Protein AF-A0A813FYF7-F1 (afdb_monomer_lite)

Foldseek 3Di:
DDPDFPPLLVVLVVLLVLLLVLLVLLLVLLVVLLVLLVVCLPQQEDDDDDPFHFQKHAWYPVCPQVPHQDFDPNRDPPQWGWDADPVQGIITGGPPDDWLAPVLLCLCSCRNVPNPDPLSVLSVLLSVLSVVLSVLSVVLSVLSVVLVVCLPPPLQPLQVNLVSLLVSLVSLVVSLCSNVVSVVLVSLVVVLSRRRTDPVNSVSSVVSSVSVVSSNVSSNVSSVSSNVSNVSSNPVSSPSDDPPPPPVVVVVPPVVVPPPDDDDDPVVVVVVVVVVVVVVVVVVVVVVVVVVPPPDPPPVPDDDDDPDDDDDDDD

pLDDT: mean 84.76, std 18.56, range [40.94, 98.44]

Organism: Polarella glacialis (NCBI:txid89957)

Structure (mmCIF, N/CA/C/O backbone):
data_AF-A0A813FYF7-F1
#
_entry.id   AF-A0A813FYF7-F1
#
loop_
_atom_site.group_PDB
_atom_site.id
_atom_site.type_symbol
_atom_site.label_atom_id
_atom_site.label_alt_id
_atom_site.label_comp_id
_atom_site.label_asym_id
_atom_site.label_entity_id
_atom_site.label_seq_id
_atom_site.pdbx_PDB_ins_code
_atom_site.Cartn_x
_atom_site.Cartn_y
_atom_site.Cartn_z
_atom_site.occupancy
_atom_site.B_iso_or_equiv
_atom_site.auth_seq_id
_atom_site.auth_comp_id
_atom_site.auth_asym_id
_atom_site.auth_atom_id
_atom_site.pdbx_PDB_model_num
ATOM 1 N N . MET A 1 1 ? 11.108 -8.936 -47.249 1.00 49.97 1 MET A N 1
ATOM 2 C CA . MET A 1 1 ? 12.239 -9.054 -46.300 1.00 49.97 1 MET A CA 1
ATOM 3 C C . MET A 1 1 ? 11.670 -9.185 -44.900 1.00 49.97 1 MET A C 1
ATOM 5 O O . MET A 1 1 ? 10.925 -8.308 -44.492 1.00 49.97 1 MET A O 1
ATOM 9 N N . VAL A 1 2 ? 11.962 -10.274 -44.189 1.00 51.91 2 VAL A N 1
ATOM 10 C CA . VAL A 1 2 ? 11.562 -10.425 -42.782 1.00 51.91 2 VAL A CA 1
ATOM 11 C C . VAL A 1 2 ? 12.587 -9.674 -41.932 1.00 51.91 2 VAL A C 1
ATOM 13 O O . VAL A 1 2 ? 13.746 -10.081 -41.879 1.00 51.91 2 VAL A O 1
ATOM 16 N N . MET A 1 3 ? 12.187 -8.566 -41.304 1.00 55.22 3 MET A N 1
ATOM 17 C CA . MET A 1 3 ? 13.016 -7.880 -40.310 1.00 55.22 3 MET A CA 1
ATOM 18 C C . MET A 1 3 ? 13.170 -8.797 -39.097 1.00 55.22 3 MET A C 1
ATOM 20 O O . MET A 1 3 ? 12.238 -8.977 -38.317 1.00 55.22 3 MET A O 1
ATOM 24 N N . ARG A 1 4 ? 14.344 -9.412 -38.943 1.00 73.69 4 ARG A N 1
ATOM 25 C CA . ARG A 1 4 ? 14.680 -10.137 -37.717 1.00 73.69 4 ARG A CA 1
ATOM 26 C C . ARG A 1 4 ? 15.002 -9.107 -36.641 1.00 73.69 4 ARG A C 1
ATOM 28 O O . ARG A 1 4 ? 15.982 -8.375 -36.763 1.00 73.69 4 ARG A O 1
ATOM 35 N N . CYS A 1 5 ? 14.160 -9.035 -35.614 1.00 75.88 5 CYS A N 1
ATOM 36 C CA . CYS A 1 5 ? 14.443 -8.237 -34.428 1.00 75.88 5 CYS A CA 1
ATOM 37 C C . CYS A 1 5 ? 15.717 -8.790 -33.773 1.00 75.88 5 CYS A C 1
ATOM 39 O O . CYS A 1 5 ? 15.834 -10.002 -33.578 1.00 75.88 5 CYS A O 1
ATOM 41 N N . GLY A 1 6 ? 16.696 -7.933 -33.478 1.00 84.25 6 GLY A N 1
ATOM 42 C CA . GLY A 1 6 ? 17.907 -8.380 -32.793 1.00 84.25 6 GLY A CA 1
ATOM 43 C C . GLY A 1 6 ? 17.565 -8.918 -31.402 1.00 84.25 6 GLY A C 1
ATOM 44 O O . GLY A 1 6 ? 16.702 -8.363 -30.726 1.00 84.25 6 GLY A O 1
ATOM 45 N N . THR A 1 7 ? 18.263 -9.954 -30.929 1.00 86.56 7 THR A N 1
ATOM 46 C CA . THR A 1 7 ? 18.037 -10.551 -29.595 1.00 86.56 7 THR A CA 1
ATOM 47 C C . THR A 1 7 ? 18.024 -9.503 -28.476 1.00 86.56 7 THR A C 1
ATOM 49 O O . THR A 1 7 ? 17.253 -9.603 -27.532 1.00 86.56 7 THR A O 1
ATOM 52 N N . ARG A 1 8 ? 18.829 -8.443 -28.614 1.00 85.12 8 ARG A N 1
ATOM 53 C CA . ARG A 1 8 ? 18.902 -7.322 -27.664 1.00 85.12 8 ARG A CA 1
ATOM 54 C C . ARG A 1 8 ? 17.603 -6.523 -27.582 1.00 85.12 8 ARG A C 1
ATOM 56 O O . ARG A 1 8 ? 17.144 -6.228 -26.487 1.00 85.12 8 ARG A O 1
ATOM 63 N N . ALA A 1 9 ? 17.002 -6.221 -28.732 1.00 85.19 9 ALA A N 1
ATOM 64 C CA . ALA A 1 9 ? 15.718 -5.535 -28.808 1.00 85.19 9 ALA A CA 1
ATOM 65 C C . ALA A 1 9 ? 14.620 -6.371 -28.138 1.00 85.19 9 ALA A C 1
ATOM 67 O O . ALA A 1 9 ? 13.821 -5.840 -27.375 1.00 85.19 9 ALA A O 1
ATOM 68 N N . VAL A 1 10 ? 14.637 -7.690 -28.357 1.00 89.69 10 VAL A N 1
ATOM 69 C CA . VAL A 1 10 ? 13.703 -8.621 -27.708 1.00 89.69 10 VAL A CA 1
ATOM 70 C C . VAL A 1 10 ? 13.882 -8.616 -26.189 1.00 89.69 10 VAL A C 1
ATOM 72 O O . VAL A 1 10 ? 12.895 -8.494 -25.472 1.00 89.69 10 VAL A O 1
ATOM 75 N N . VAL A 1 11 ? 15.122 -8.688 -25.690 1.00 91.19 11 VAL A N 1
ATOM 76 C CA . VAL A 1 11 ? 15.410 -8.642 -24.245 1.00 91.19 11 VAL A CA 1
ATOM 77 C C . VAL A 1 11 ? 14.965 -7.316 -23.627 1.00 91.19 11 VAL A C 1
ATOM 79 O O . VAL A 1 11 ? 14.339 -7.330 -22.574 1.00 91.19 11 VAL A O 1
ATOM 82 N N . GLN A 1 12 ? 15.233 -6.181 -24.278 1.00 90.75 12 GLN A N 1
ATOM 83 C CA . GLN A 1 12 ? 14.813 -4.871 -23.776 1.00 90.75 12 GLN A CA 1
ATOM 84 C C . GLN A 1 12 ? 13.287 -4.749 -23.725 1.00 90.75 12 GLN A C 1
ATOM 86 O O . GLN A 1 12 ? 12.747 -4.392 -22.685 1.00 90.75 12 GLN A O 1
ATOM 91 N N . ILE A 1 13 ? 12.586 -5.111 -24.806 1.00 91.75 13 ILE A N 1
ATOM 92 C CA . ILE A 1 13 ? 11.115 -5.096 -24.848 1.00 91.75 13 ILE A CA 1
ATOM 93 C C . ILE 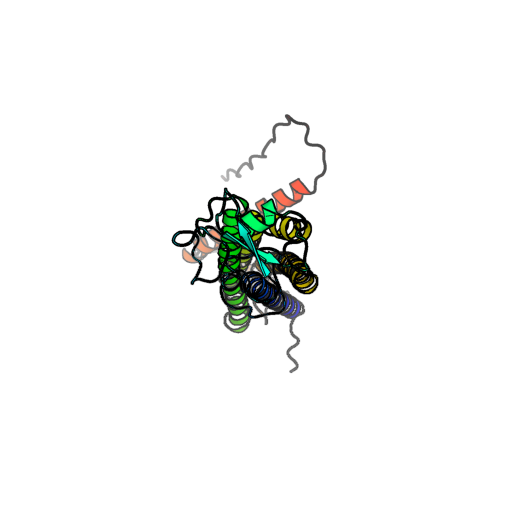A 1 13 ? 10.535 -6.011 -23.764 1.00 91.75 13 ILE A C 1
ATOM 95 O O . ILE A 1 13 ? 9.579 -5.637 -23.089 1.00 91.75 13 ILE A O 1
ATOM 99 N N . PHE A 1 14 ? 11.124 -7.193 -23.571 1.00 95.19 14 PHE A N 1
ATOM 100 C CA . PHE A 1 14 ? 10.697 -8.131 -22.539 1.00 95.19 14 PHE A CA 1
ATOM 101 C C . PHE A 1 14 ? 10.892 -7.564 -21.129 1.00 95.19 14 PHE A C 1
ATOM 103 O O . PHE A 1 14 ? 9.956 -7.585 -20.333 1.00 95.19 14 PHE A O 1
ATOM 110 N N . LEU A 1 15 ? 12.072 -7.015 -20.825 1.00 95.12 15 LEU A N 1
ATOM 111 C CA . LEU A 1 15 ? 12.359 -6.407 -19.526 1.00 95.12 15 LEU A CA 1
ATOM 112 C C . LEU A 1 15 ? 11.442 -5.209 -19.250 1.00 95.12 15 LEU A C 1
ATOM 114 O O . LEU A 1 15 ? 10.845 -5.157 -18.180 1.00 95.12 15 LEU A O 1
ATOM 118 N N . THR A 1 16 ? 11.262 -4.292 -20.207 1.00 94.88 16 THR A N 1
ATOM 119 C CA . THR A 1 16 ? 10.349 -3.148 -20.045 1.00 94.88 16 THR A CA 1
ATOM 120 C C . THR A 1 16 ? 8.900 -3.612 -19.870 1.00 94.88 16 THR A C 1
ATOM 122 O O . THR A 1 16 ? 8.189 -3.106 -19.001 1.00 94.88 16 THR A O 1
ATOM 125 N N . GLY A 1 17 ? 8.468 -4.629 -20.622 1.00 96.62 17 GLY A N 1
ATOM 126 C CA . GLY A 1 17 ? 7.149 -5.240 -20.459 1.00 96.62 17 GLY A CA 1
ATOM 127 C C . GLY A 1 17 ? 6.944 -5.849 -19.069 1.00 96.62 17 GLY A C 1
ATOM 128 O O . GLY A 1 17 ? 5.905 -5.623 -18.452 1.00 96.62 17 GLY A O 1
ATOM 129 N N . MET A 1 18 ? 7.941 -6.566 -18.539 1.00 97.75 18 MET A N 1
ATOM 130 C CA . MET A 1 18 ? 7.896 -7.098 -17.172 1.00 97.75 18 MET A CA 1
ATOM 131 C C . MET A 1 18 ? 7.879 -5.991 -16.116 1.00 97.75 18 MET A C 1
ATOM 133 O O . MET A 1 18 ? 7.130 -6.094 -15.144 1.00 97.75 18 MET A O 1
ATOM 137 N N . THR A 1 19 ? 8.666 -4.928 -16.293 1.00 97.25 19 THR A N 1
ATOM 138 C CA . THR A 1 19 ? 8.674 -3.776 -15.381 1.00 97.25 19 THR A CA 1
ATOM 139 C C . THR A 1 19 ? 7.293 -3.136 -15.293 1.00 97.25 19 THR A C 1
ATOM 141 O O . THR A 1 19 ? 6.775 -2.975 -14.188 1.00 97.25 19 THR A O 1
ATOM 144 N N . LEU A 1 20 ? 6.652 -2.875 -16.439 1.00 98.12 20 LEU A N 1
ATOM 145 C CA . LEU A 1 20 ? 5.297 -2.327 -16.473 1.00 98.12 20 LEU A CA 1
ATOM 146 C C . LEU A 1 20 ? 4.278 -3.299 -15.859 1.00 98.12 20 LEU A C 1
ATOM 148 O O . LEU A 1 20 ? 3.460 -2.897 -15.034 1.00 98.12 20 LEU A O 1
ATOM 152 N N . ALA A 1 21 ? 4.316 -4.580 -16.239 1.00 98.38 21 ALA A N 1
ATOM 153 C CA . ALA A 1 21 ? 3.362 -5.575 -15.747 1.00 98.38 21 ALA A CA 1
ATOM 154 C C . ALA A 1 21 ? 3.442 -5.738 -14.221 1.00 98.38 21 ALA A C 1
ATOM 156 O O . ALA A 1 21 ? 2.416 -5.781 -13.538 1.00 98.38 21 ALA A O 1
ATOM 157 N N . THR A 1 22 ? 4.659 -5.778 -13.671 1.00 98.31 22 THR A N 1
ATOM 158 C CA . THR A 1 22 ? 4.874 -5.828 -12.218 1.00 98.31 22 THR A CA 1
ATOM 159 C C . THR A 1 22 ? 4.432 -4.532 -11.538 1.00 98.31 22 THR A C 1
ATOM 161 O O . THR A 1 22 ? 3.763 -4.608 -10.513 1.00 98.31 22 THR A O 1
ATOM 164 N N . ALA A 1 23 ? 4.688 -3.357 -12.123 1.00 98.00 23 ALA A N 1
ATOM 165 C CA . ALA A 1 23 ? 4.220 -2.082 -11.574 1.00 98.00 23 ALA A CA 1
ATOM 166 C C . ALA A 1 23 ? 2.681 -2.007 -11.500 1.00 98.00 23 ALA A C 1
ATOM 168 O O . ALA A 1 23 ? 2.129 -1.657 -10.457 1.00 98.00 23 ALA A O 1
ATOM 169 N N . ILE A 1 24 ? 1.980 -2.409 -12.567 1.00 98.31 24 ILE A N 1
ATOM 170 C CA . ILE A 1 24 ? 0.506 -2.474 -12.606 1.00 98.31 24 ILE A CA 1
ATOM 171 C C . ILE A 1 24 ? -0.030 -3.468 -11.571 1.00 98.31 24 ILE A C 1
ATOM 173 O O . ILE A 1 24 ? -1.015 -3.192 -10.881 1.00 98.31 24 ILE A O 1
ATOM 177 N N . THR A 1 25 ? 0.623 -4.622 -11.436 1.00 98.12 25 THR A N 1
ATOM 178 C CA . THR A 1 25 ? 0.231 -5.643 -10.457 1.00 98.12 25 THR A CA 1
ATOM 179 C C . THR A 1 25 ? 0.400 -5.124 -9.026 1.00 98.12 25 THR A C 1
ATOM 181 O O . THR A 1 25 ? -0.525 -5.242 -8.225 1.00 98.12 25 THR A O 1
ATOM 184 N N . ALA A 1 26 ? 1.529 -4.478 -8.711 1.00 97.56 26 ALA A N 1
ATOM 185 C CA . ALA A 1 26 ? 1.752 -3.852 -7.408 1.00 97.56 26 ALA A CA 1
ATOM 186 C C . ALA A 1 26 ? 0.695 -2.777 -7.113 1.00 97.56 26 ALA A C 1
ATOM 188 O O . ALA A 1 26 ? 0.088 -2.787 -6.045 1.00 97.56 26 ALA A O 1
ATOM 189 N N . PHE A 1 27 ? 0.408 -1.900 -8.075 1.00 97.56 27 PHE A N 1
ATOM 190 C CA . PHE A 1 27 ? -0.647 -0.895 -7.944 1.00 97.56 27 PHE A CA 1
ATOM 191 C C . PHE A 1 27 ? -2.021 -1.514 -7.662 1.00 97.56 27 PHE A C 1
ATOM 193 O O . PHE A 1 27 ? -2.740 -1.043 -6.784 1.00 97.56 27 PHE A O 1
ATOM 200 N N . THR A 1 28 ? -2.361 -2.606 -8.349 1.00 97.56 28 THR A N 1
ATOM 201 C CA . THR A 1 28 ? -3.624 -3.324 -8.126 1.00 97.56 28 THR A CA 1
ATOM 202 C C . THR A 1 28 ? -3.696 -3.886 -6.705 1.00 97.56 28 THR A C 1
ATOM 204 O O . THR A 1 28 ? -4.713 -3.721 -6.037 1.00 97.56 28 THR A O 1
ATOM 207 N N . PHE A 1 29 ? -2.615 -4.491 -6.200 1.00 97.38 29 PHE A N 1
ATOM 208 C CA . PHE A 1 29 ? -2.568 -4.966 -4.814 1.00 97.38 29 PHE A CA 1
ATOM 209 C C . PHE A 1 29 ? -2.673 -3.830 -3.793 1.00 97.38 29 PHE A C 1
ATOM 211 O O . PHE A 1 29 ? -3.387 -3.981 -2.804 1.00 97.38 29 PHE A O 1
ATOM 218 N N . ALA A 1 30 ? -2.026 -2.688 -4.038 1.00 96.00 30 ALA A N 1
ATOM 219 C CA . ALA A 1 30 ? -2.152 -1.511 -3.180 1.00 96.00 30 ALA A CA 1
ATOM 220 C C . ALA A 1 30 ? -3.597 -0.985 -3.142 1.00 96.00 30 ALA A C 1
ATOM 222 O O . ALA A 1 30 ? -4.110 -0.685 -2.067 1.00 96.00 30 ALA A O 1
ATOM 223 N N . PHE A 1 31 ? -4.269 -0.936 -4.296 1.00 96.12 31 PHE A N 1
ATOM 224 C CA . PHE A 1 31 ? -5.670 -0.529 -4.399 1.00 96.12 31 PHE A CA 1
ATOM 225 C C . PHE A 1 31 ? -6.608 -1.477 -3.638 1.00 96.12 31 PHE A C 1
ATOM 227 O O . PHE A 1 31 ? -7.440 -1.030 -2.854 1.00 96.12 31 PHE A O 1
ATOM 234 N N . VAL A 1 32 ? -6.456 -2.793 -3.824 1.00 96.75 32 VAL A N 1
ATOM 235 C CA . VAL A 1 32 ? -7.267 -3.793 -3.104 1.00 96.75 32 VAL A CA 1
ATOM 236 C C . VAL A 1 32 ? -7.015 -3.718 -1.595 1.00 96.75 32 VAL A C 1
ATOM 238 O O . VAL A 1 32 ? -7.958 -3.780 -0.810 1.00 96.75 32 VAL A O 1
ATOM 241 N N . PHE A 1 33 ? -5.761 -3.530 -1.177 1.00 96.31 33 PHE A N 1
ATOM 242 C CA . PHE A 1 33 ? -5.419 -3.334 0.230 1.00 96.31 33 PHE A CA 1
ATOM 243 C C . PHE A 1 33 ? -6.105 -2.094 0.826 1.00 96.31 33 PHE A C 1
ATOM 245 O O . PHE A 1 33 ? -6.680 -2.182 1.910 1.00 96.31 33 PHE A O 1
ATOM 252 N N . GLU A 1 34 ? -6.106 -0.961 0.117 1.00 95.12 34 GLU A N 1
ATOM 253 C CA . GLU A 1 34 ? -6.816 0.252 0.546 1.00 95.12 34 GLU A CA 1
ATOM 254 C C . GLU A 1 34 ? -8.326 0.004 0.688 1.00 95.12 34 GLU A C 1
ATOM 256 O O . GLU A 1 34 ? -8.913 0.370 1.708 1.00 95.12 34 GLU A O 1
ATOM 261 N N . GLN A 1 35 ? -8.941 -0.706 -0.264 1.00 96.00 35 GLN A N 1
ATOM 262 C CA . GLN A 1 35 ? -10.356 -1.076 -0.173 1.00 96.00 35 GLN A CA 1
ATOM 263 C C . GLN A 1 35 ? -10.662 -1.945 1.052 1.00 96.00 35 GLN A C 1
ATOM 265 O O . GLN A 1 35 ? -11.669 -1.719 1.725 1.00 96.00 35 GLN A O 1
ATOM 270 N N . PHE A 1 36 ? -9.805 -2.915 1.378 1.00 96.62 36 PHE A N 1
ATOM 271 C CA . PHE A 1 36 ? -9.977 -3.726 2.583 1.00 96.62 36 PHE A CA 1
ATOM 272 C C . PHE A 1 36 ? -9.815 -2.904 3.864 1.00 96.62 36 PHE A C 1
ATOM 274 O O . PHE A 1 36 ? -10.592 -3.080 4.803 1.00 96.62 36 PHE A O 1
ATOM 281 N N . MET A 1 37 ? -8.862 -1.968 3.900 1.00 95.38 37 MET A N 1
ATOM 282 C CA . MET A 1 37 ? -8.710 -1.037 5.022 1.00 95.38 37 MET A CA 1
ATOM 283 C C . MET A 1 37 ? -9.962 -0.178 5.227 1.00 95.38 37 MET A C 1
ATOM 285 O O . MET A 1 37 ? -10.407 -0.007 6.362 1.00 95.38 37 MET A O 1
ATOM 289 N N . ASP A 1 38 ? -10.569 0.313 4.147 1.00 94.94 38 ASP A N 1
ATOM 290 C CA . ASP A 1 38 ? -11.812 1.080 4.224 1.00 94.94 38 ASP A CA 1
ATOM 291 C C . ASP A 1 38 ? -12.988 0.218 4.712 1.00 94.94 38 ASP A C 1
ATOM 293 O O . ASP A 1 38 ? -13.698 0.631 5.635 1.00 94.94 38 ASP A O 1
ATOM 297 N N . GLN A 1 39 ? -13.146 -1.002 4.183 1.00 95.81 39 GLN A N 1
ATOM 298 C CA . GLN A 1 39 ? -14.176 -1.956 4.623 1.00 95.81 39 GLN A CA 1
ATOM 299 C C . GLN A 1 39 ? -14.049 -2.308 6.110 1.00 95.81 39 GLN A C 1
ATOM 301 O O . GLN A 1 39 ? -15.051 -2.370 6.817 1.00 95.81 39 GLN A O 1
ATOM 306 N N . MET A 1 40 ? -12.829 -2.462 6.632 1.00 95.00 40 MET A N 1
ATOM 307 C CA . MET A 1 40 ? -12.619 -2.700 8.065 1.00 95.00 40 MET A CA 1
ATOM 308 C C . MET A 1 40 ? -13.113 -1.539 8.938 1.00 95.00 40 MET A C 1
ATOM 310 O O . MET A 1 40 ? -13.482 -1.756 10.090 1.00 95.00 40 MET A O 1
ATOM 314 N N . THR A 1 41 ? -13.151 -0.310 8.413 1.00 94.81 41 THR A N 1
ATOM 315 C CA . THR A 1 41 ? -13.584 0.868 9.182 1.00 94.81 41 THR A CA 1
ATOM 316 C C . THR A 1 41 ? -15.091 1.144 9.131 1.00 94.81 41 THR A C 1
ATOM 318 O O . THR A 1 41 ? -15.593 1.920 9.945 1.00 94.81 41 THR A O 1
ATOM 321 N N . GLU A 1 42 ? -15.834 0.510 8.218 1.00 94.75 42 GLU A N 1
ATOM 322 C CA . GLU A 1 42 ? -17.204 0.922 7.879 1.00 94.75 42 GLU A CA 1
ATOM 323 C C . GLU A 1 42 ? -18.227 0.698 9.003 1.00 94.75 42 GLU A C 1
ATOM 325 O O . GLU A 1 42 ? -19.137 1.504 9.173 1.00 94.75 42 GLU A O 1
ATOM 330 N N . ASN A 1 43 ? -18.055 -0.363 9.799 1.00 95.88 43 ASN A N 1
ATOM 331 C CA . ASN A 1 43 ? -18.998 -0.757 10.852 1.00 95.88 43 ASN A CA 1
ATOM 332 C C . ASN A 1 43 ? -18.626 -0.217 12.243 1.00 95.88 43 ASN A C 1
ATOM 334 O O . ASN A 1 43 ? -19.299 -0.534 13.225 1.00 95.88 43 ASN A O 1
ATOM 338 N N . TYR A 1 44 ? -17.574 0.601 12.362 1.00 95.88 44 TYR A N 1
ATOM 339 C CA . TYR A 1 44 ? -17.229 1.229 13.643 1.00 95.88 44 TYR A CA 1
ATOM 340 C C . TYR A 1 44 ? -18.191 2.361 14.030 1.00 95.88 44 TYR A C 1
ATOM 342 O O . TYR A 1 44 ? -18.242 2.737 15.203 1.00 95.88 44 TYR A O 1
ATOM 350 N N . ARG A 1 45 ? -18.948 2.916 13.072 1.00 93.00 45 ARG A N 1
ATOM 351 C CA . ARG A 1 45 ? -19.861 4.056 13.267 1.00 93.00 45 ARG A CA 1
ATOM 352 C C . ARG A 1 45 ? -21.125 3.904 12.415 1.00 93.00 45 ARG A C 1
ATOM 354 O O . ARG A 1 45 ? -21.078 3.293 11.357 1.00 93.00 45 ARG A O 1
ATOM 361 N N . GLY A 1 46 ? -22.235 4.494 12.864 1.00 93.44 46 GLY A N 1
ATOM 362 C CA . GLY A 1 46 ? -23.512 4.499 12.132 1.00 93.44 46 GLY A CA 1
ATOM 363 C C . GLY A 1 46 ? -24.195 3.129 12.022 1.00 93.44 46 GLY A C 1
ATOM 364 O O . GLY A 1 46 ? -23.852 2.190 12.732 1.00 93.44 46 GLY A O 1
ATOM 365 N N . GLU A 1 47 ? -25.179 2.989 11.145 1.00 94.44 47 GLU A N 1
ATOM 366 C CA . GLU A 1 47 ? -25.838 1.693 10.935 1.00 94.44 47 GLU A CA 1
ATOM 367 C C . GLU A 1 47 ? -24.881 0.635 10.365 1.00 94.44 47 GLU A C 1
ATOM 369 O O . GLU A 1 47 ? -23.913 0.962 9.676 1.00 94.44 47 GLU A O 1
ATOM 374 N N . LEU A 1 48 ? -25.148 -0.641 10.659 1.00 95.19 48 LEU A N 1
ATOM 375 C CA . LEU A 1 48 ? -24.357 -1.758 10.133 1.00 95.19 48 LEU A CA 1
ATOM 376 C C . LEU A 1 48 ? -24.502 -1.835 8.606 1.00 95.19 48 LEU A C 1
ATOM 378 O O . LEU A 1 48 ? -25.612 -1.948 8.088 1.00 95.19 48 LEU A O 1
ATOM 382 N N . ARG A 1 49 ? -23.375 -1.789 7.887 1.00 96.06 49 ARG A N 1
ATOM 383 C CA . ARG A 1 49 ? -23.335 -1.821 6.414 1.00 96.06 49 ARG A CA 1
ATOM 384 C C . ARG A 1 49 ? -22.925 -3.174 5.854 1.00 96.06 49 ARG A C 1
ATOM 386 O O . ARG A 1 49 ? -23.337 -3.521 4.751 1.00 96.06 49 ARG A O 1
ATOM 393 N N . SER A 1 50 ? -22.138 -3.940 6.605 1.00 95.38 50 SER A N 1
ATOM 394 C CA . SER A 1 50 ? -21.635 -5.241 6.163 1.00 95.38 50 SER A CA 1
ATOM 395 C C . SER A 1 50 ? -21.601 -6.278 7.282 1.00 95.38 50 SER A C 1
ATOM 397 O O . SER A 1 50 ? -21.930 -6.008 8.437 1.00 95.38 50 SER A O 1
ATOM 399 N N . GLN A 1 51 ? -21.191 -7.493 6.921 1.00 96.12 51 GLN A N 1
ATOM 400 C CA . GLN A 1 51 ? -21.049 -8.622 7.841 1.00 96.12 51 GLN A CA 1
ATOM 401 C C . GLN A 1 51 ? -19.727 -8.597 8.628 1.00 96.12 51 GLN A C 1
ATOM 403 O O . GLN A 1 51 ? -19.547 -9.409 9.537 1.00 96.12 51 GLN A O 1
ATOM 408 N N . ASN A 1 52 ? -18.819 -7.665 8.319 1.00 95.88 52 ASN A N 1
ATOM 409 C CA . ASN A 1 52 ? -17.507 -7.532 8.957 1.00 95.88 52 ASN A CA 1
ATOM 410 C C . ASN A 1 52 ? -17.657 -6.782 10.285 1.00 95.88 52 ASN A C 1
ATOM 412 O O . ASN A 1 52 ? -17.345 -5.595 10.400 1.00 95.88 52 ASN A O 1
ATOM 416 N N . GLN A 1 53 ? -18.242 -7.451 11.271 1.00 96.88 53 GLN A N 1
ATOM 417 C CA . GLN A 1 53 ? -18.648 -6.828 12.524 1.00 96.88 53 GLN A CA 1
ATOM 418 C C . GLN A 1 53 ? -17.451 -6.718 13.478 1.00 96.88 53 GLN A C 1
ATOM 420 O O . GLN A 1 53 ? -16.852 -7.744 13.821 1.00 96.88 53 GLN A O 1
ATOM 425 N N . PRO A 1 54 ? -17.072 -5.501 13.917 1.00 97.81 54 PRO A N 1
ATOM 426 C CA . PRO A 1 54 ? -16.053 -5.337 14.940 1.00 97.81 54 PRO A CA 1
ATOM 427 C C . PRO A 1 54 ? -16.621 -5.726 16.308 1.00 97.81 54 PRO A C 1
ATOM 429 O O . PRO A 1 54 ? -17.791 -5.483 16.597 1.00 97.81 54 PRO A O 1
ATOM 432 N N . CYS A 1 55 ? -15.794 -6.282 17.187 1.00 97.94 55 CYS A N 1
ATOM 433 C CA . CYS A 1 55 ? -16.213 -6.675 18.532 1.00 97.94 55 CYS A CA 1
ATOM 434 C C . CYS A 1 55 ? -16.548 -5.460 19.424 1.00 97.94 55 CYS A C 1
ATOM 436 O O . CYS A 1 55 ? -17.344 -5.574 20.355 1.00 97.94 55 CYS A O 1
ATOM 438 N N . LEU A 1 56 ? -15.967 -4.289 19.125 1.00 97.56 56 LEU A N 1
ATOM 439 C CA . LEU A 1 56 ? -16.253 -2.998 19.761 1.00 97.56 56 LEU A CA 1
ATOM 440 C C . LEU A 1 56 ? -16.478 -1.935 18.694 1.00 97.56 56 LEU A C 1
ATOM 442 O O . LEU A 1 56 ? -15.770 -1.907 17.691 1.00 97.56 56 LEU A O 1
ATOM 446 N N . ARG A 1 57 ? -17.406 -1.015 18.941 1.00 97.06 57 ARG A N 1
ATOM 447 C CA . ARG A 1 57 ? -17.684 0.115 18.048 1.00 97.06 57 ARG A CA 1
ATOM 448 C C . ARG A 1 57 ? -18.258 1.309 18.807 1.00 97.06 57 ARG A C 1
ATOM 450 O O . ARG A 1 57 ? -18.667 1.185 19.963 1.00 97.06 57 ARG A O 1
ATOM 457 N N . SER A 1 58 ? -18.292 2.469 18.155 1.00 97.12 58 SER A N 1
ATOM 458 C CA . SER A 1 58 ? -18.957 3.655 18.699 1.00 97.12 58 SER A CA 1
ATOM 459 C C . SER A 1 58 ? -20.471 3.441 18.789 1.00 97.12 58 SER A C 1
ATOM 461 O O . SER A 1 58 ? -21.058 2.701 17.985 1.00 97.12 58 SER A O 1
ATOM 463 N N . THR A 1 59 ? -21.088 4.134 19.747 1.00 96.94 59 THR A N 1
ATOM 464 C CA . THR A 1 59 ? -22.541 4.322 19.808 1.00 96.94 59 THR A CA 1
ATOM 465 C C . THR A 1 59 ? -23.062 5.029 18.555 1.00 96.94 59 THR A C 1
ATOM 467 O O . THR A 1 59 ? -22.300 5.647 17.801 1.00 96.94 59 THR A O 1
ATOM 470 N N . LEU A 1 60 ? -24.367 4.906 18.308 1.00 96.50 60 LEU A N 1
ATOM 471 C CA . LEU A 1 60 ? -25.060 5.694 17.289 1.00 96.50 60 LEU A CA 1
ATOM 472 C C . LEU A 1 60 ? -24.995 7.190 17.636 1.00 96.50 60 LEU A C 1
ATOM 474 O O . LEU A 1 60 ? -24.862 7.556 18.806 1.00 96.50 60 LEU A O 1
ATOM 478 N N . ASP A 1 61 ? -25.091 8.056 16.624 1.00 94.00 61 ASP A N 1
ATOM 479 C CA . ASP A 1 61 ? -24.888 9.506 16.790 1.00 94.00 61 ASP A CA 1
ATOM 480 C C . ASP A 1 61 ? -25.911 10.158 17.747 1.00 94.00 61 ASP A C 1
ATOM 482 O O . ASP A 1 61 ? -25.601 11.163 18.387 1.00 94.00 61 ASP A O 1
ATOM 486 N N . ASP A 1 62 ? -27.087 9.546 17.927 1.00 93.88 62 ASP A N 1
ATOM 487 C CA . ASP A 1 62 ? -28.108 9.980 18.894 1.00 93.88 62 ASP A CA 1
ATOM 488 C C . ASP A 1 62 ? -27.680 9.783 20.361 1.00 93.88 62 ASP A C 1
ATOM 490 O O . ASP A 1 62 ? -28.197 10.444 21.264 1.00 93.88 62 ASP A O 1
ATOM 494 N N . CYS A 1 63 ? -26.711 8.898 20.606 1.00 94.31 63 CYS A N 1
ATOM 495 C CA . CYS A 1 63 ? -26.142 8.607 21.918 1.00 94.31 63 CYS A CA 1
ATOM 496 C C . CYS A 1 63 ? -24.668 9.015 21.992 1.00 94.31 63 CYS A C 1
ATOM 498 O O . CYS A 1 63 ? -23.802 8.224 22.383 1.00 94.31 63 CYS A O 1
ATOM 500 N N . ASP A 1 64 ? -24.376 10.256 21.607 1.00 88.88 64 ASP A N 1
ATOM 501 C CA . ASP A 1 64 ? -23.050 10.836 21.790 1.00 88.88 64 ASP A CA 1
ATOM 502 C C . ASP A 1 64 ? -22.672 10.858 23.283 1.00 88.88 64 ASP A C 1
ATOM 504 O O . ASP A 1 64 ? -23.409 11.380 24.128 1.00 88.88 64 ASP A O 1
ATOM 508 N N . SER A 1 65 ? -21.486 10.329 23.595 1.00 85.75 65 SER A N 1
ATOM 509 C CA . SER A 1 65 ? -20.928 10.274 24.952 1.00 85.75 65 SER A CA 1
ATOM 510 C C . SER A 1 65 ? -20.749 11.661 25.576 1.00 85.75 65 SER A C 1
ATOM 512 O O . SER A 1 65 ? -20.679 11.783 26.796 1.00 85.75 65 SER A O 1
ATOM 514 N N . ALA A 1 66 ? -20.684 12.719 24.761 1.00 87.88 66 ALA A N 1
ATOM 515 C CA . ALA A 1 66 ? -20.624 14.093 25.253 1.00 87.88 66 ALA A CA 1
ATOM 516 C C . ALA A 1 66 ? -21.965 14.607 25.813 1.00 87.88 66 ALA A C 1
ATOM 518 O O . ALA A 1 66 ? -21.983 15.575 26.572 1.00 87.88 66 ALA A O 1
ATOM 519 N N . ARG A 1 67 ? -23.092 13.998 25.419 1.00 91.06 67 ARG A N 1
ATOM 520 C CA . ARG A 1 67 ? -24.450 14.461 25.763 1.00 91.06 67 ARG A CA 1
ATOM 521 C C . ARG A 1 67 ? -25.192 13.496 26.674 1.00 91.06 67 ARG A C 1
ATOM 523 O O . ARG A 1 67 ? -26.003 13.928 27.490 1.00 91.06 67 ARG A O 1
ATOM 530 N N . VAL A 1 68 ? -24.940 12.201 26.515 1.00 90.69 68 VAL A N 1
ATOM 531 C CA . VAL A 1 68 ? -25.661 11.133 27.203 1.00 90.69 68 VAL A CA 1
ATOM 532 C C . VAL A 1 68 ? -24.675 10.322 28.034 1.00 90.69 68 VAL A C 1
ATOM 534 O O . VAL A 1 68 ? -23.648 9.884 27.531 1.00 90.69 68 VAL A O 1
ATOM 537 N N . ASP A 1 69 ? -25.005 10.100 29.309 1.00 90.38 69 ASP A N 1
ATOM 538 C CA . ASP A 1 69 ? -24.142 9.367 30.254 1.00 90.38 69 ASP A CA 1
ATOM 539 C C . ASP A 1 69 ? -24.697 7.984 30.657 1.00 90.38 69 ASP A C 1
ATOM 541 O O . ASP A 1 69 ? -24.105 7.242 31.450 1.00 90.38 69 ASP A O 1
ATOM 545 N N . LYS A 1 70 ? -25.873 7.629 30.129 1.00 94.69 70 LYS A N 1
ATOM 546 C CA . LYS A 1 70 ? -26.557 6.361 30.398 1.00 94.69 70 LYS A CA 1
ATOM 547 C C . LYS A 1 70 ? -26.633 5.521 29.132 1.00 94.69 70 LYS A C 1
ATOM 549 O O . LYS A 1 70 ? -26.954 6.033 28.065 1.00 94.69 70 LYS A O 1
ATOM 554 N N . CYS A 1 71 ? -26.373 4.228 29.286 1.00 95.69 71 CYS A N 1
ATOM 555 C CA . CYS A 1 71 ? -26.583 3.255 28.228 1.00 95.69 71 CYS A CA 1
ATOM 556 C C . CYS A 1 71 ? -28.071 2.953 28.071 1.00 95.69 71 CYS A C 1
ATOM 558 O O . CYS A 1 71 ? -28.719 2.538 29.031 1.00 95.69 71 CYS A O 1
ATOM 560 N N . TRP A 1 72 ? -28.576 3.136 26.855 1.00 95.75 72 TRP A N 1
ATOM 561 C CA . TRP A 1 72 ? -29.914 2.728 26.444 1.00 95.75 72 TRP A CA 1
ATOM 562 C C . TRP A 1 72 ? -29.816 1.688 25.331 1.00 95.75 72 TRP A C 1
ATOM 564 O O . TRP A 1 72 ? -28.846 1.685 24.572 1.00 95.75 72 TRP A O 1
ATOM 574 N N . ASP A 1 73 ? -30.842 0.851 25.195 1.00 93.81 73 ASP A N 1
ATOM 575 C CA . ASP A 1 73 ? -30.863 -0.222 24.193 1.00 93.81 73 ASP A CA 1
ATOM 576 C C . ASP A 1 73 ? -30.823 0.313 22.753 1.00 93.81 73 ASP A C 1
ATOM 578 O O . ASP A 1 73 ? -30.257 -0.326 21.873 1.00 93.81 73 ASP A O 1
ATOM 582 N N . TYR A 1 74 ? -31.350 1.519 22.512 1.00 95.56 74 TYR A N 1
ATOM 583 C CA . TYR A 1 74 ? -31.336 2.158 21.191 1.00 95.56 74 TYR A CA 1
ATOM 584 C C . TYR A 1 74 ? -29.991 2.809 20.831 1.00 95.56 74 TYR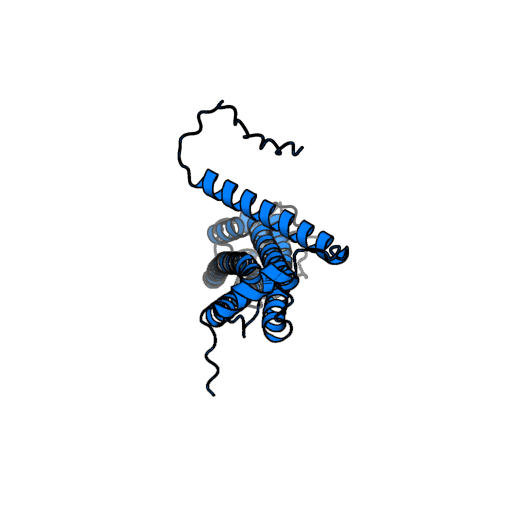 A C 1
ATOM 586 O O . TYR A 1 74 ? -29.816 3.258 19.704 1.00 95.56 74 TYR A O 1
ATOM 594 N N . CYS A 1 75 ? -29.032 2.891 21.761 1.00 96.69 75 CYS A N 1
ATOM 595 C CA . CYS A 1 75 ? -27.728 3.505 21.489 1.00 96.69 75 CYS A CA 1
ATOM 596 C C . CYS A 1 75 ? -26.811 2.629 20.628 1.00 96.69 75 CYS A C 1
ATOM 598 O O . CYS A 1 75 ? -25.788 3.112 20.132 1.00 96.69 75 CYS A O 1
ATOM 600 N N . CYS A 1 76 ? -27.153 1.350 20.487 1.00 97.38 76 CYS A N 1
ATOM 601 C CA . CYS A 1 76 ? -26.386 0.357 19.760 1.00 97.38 76 CYS A CA 1
ATOM 602 C C . CYS A 1 76 ? -27.264 -0.333 18.711 1.00 97.38 76 CYS A C 1
ATOM 604 O O . CYS A 1 76 ? -28.458 -0.523 18.941 1.00 97.38 76 CYS A O 1
ATOM 606 N N . PRO A 1 77 ? -26.688 -0.736 17.567 1.00 96.75 77 PRO A N 1
ATOM 607 C CA . PRO A 1 77 ? -27.415 -1.524 16.582 1.00 96.75 77 PRO A CA 1
ATOM 608 C C . PRO A 1 77 ? -27.744 -2.918 17.133 1.00 96.75 77 PRO A C 1
ATOM 610 O O . PRO A 1 77 ? -27.107 -3.407 18.069 1.00 96.75 77 PRO A O 1
ATOM 613 N N . SER A 1 78 ? -28.716 -3.593 16.517 1.00 95.88 78 SER A N 1
ATOM 614 C CA . SER A 1 78 ? -29.098 -4.954 16.905 1.00 95.88 78 SER A CA 1
ATOM 615 C C . SER A 1 78 ? -27.896 -5.908 16.902 1.00 95.88 78 SER A C 1
ATOM 617 O O . SER A 1 78 ? -27.082 -5.895 15.981 1.00 95.88 78 SER A O 1
ATOM 619 N N . GLY A 1 79 ? -27.795 -6.741 17.940 1.00 95.56 79 GLY A N 1
ATOM 620 C CA . GLY A 1 79 ? -26.657 -7.643 18.167 1.00 95.56 79 GLY A CA 1
ATOM 621 C C . GLY A 1 79 ? -25.574 -7.061 19.079 1.00 95.56 79 GLY A C 1
ATOM 622 O O . GLY A 1 79 ? -24.816 -7.820 19.677 1.00 95.56 79 GLY A O 1
ATOM 623 N N . TYR A 1 80 ? -25.558 -5.741 19.275 1.00 97.88 80 TYR A N 1
ATOM 624 C CA . TYR A 1 80 ? -24.644 -5.074 20.194 1.00 97.88 80 TYR A CA 1
ATOM 625 C C . TYR A 1 80 ? -25.350 -4.651 21.480 1.00 97.88 80 TYR A C 1
ATOM 627 O O . TYR A 1 80 ? -26.513 -4.253 21.466 1.00 97.88 80 TYR A O 1
ATOM 635 N N . PHE A 1 81 ? -24.620 -4.674 22.592 1.00 96.88 81 PHE A N 1
ATOM 636 C CA . PHE A 1 81 ? -25.075 -4.140 23.870 1.00 96.88 81 PHE A CA 1
ATOM 637 C C . PHE A 1 81 ? -24.249 -2.916 24.267 1.00 96.88 81 PHE A C 1
ATOM 639 O O . PHE A 1 81 ? -23.031 -2.861 24.065 1.00 96.88 81 PHE A O 1
ATOM 646 N N . CYS A 1 82 ? -24.921 -1.914 24.832 1.00 97.25 82 CYS A N 1
ATOM 647 C CA . CYS A 1 82 ? -24.258 -0.703 25.293 1.00 97.25 82 CYS A CA 1
ATOM 648 C C . CYS A 1 82 ? -23.499 -0.976 26.592 1.00 97.25 82 CYS A C 1
ATOM 650 O O . CYS A 1 82 ? -24.038 -1.542 27.542 1.00 97.25 82 CYS A O 1
ATOM 652 N N . SER A 1 83 ? -22.247 -0.536 26.635 1.00 96.31 83 SER A N 1
ATOM 653 C CA . SER A 1 83 ? -21.373 -0.600 27.799 1.00 96.31 83 SER A CA 1
ATOM 654 C C . SER A 1 83 ? -20.730 0.757 28.064 1.00 96.31 83 SER A C 1
ATOM 656 O O . SER A 1 83 ? -20.606 1.604 27.178 1.00 96.31 83 SER A O 1
ATOM 658 N N . ARG A 1 84 ? -20.300 0.973 29.309 1.00 95.12 84 ARG A N 1
ATOM 659 C CA . ARG A 1 84 ? -19.642 2.210 29.737 1.00 95.12 84 ARG A CA 1
ATOM 660 C C . ARG A 1 84 ? -18.220 1.928 30.193 1.00 95.12 84 ARG A C 1
ATOM 662 O O . ARG A 1 84 ? -17.974 1.016 30.975 1.00 95.12 84 ARG A O 1
ATOM 669 N N . SER A 1 85 ? -17.287 2.747 29.727 1.00 94.31 85 SER A N 1
ATOM 670 C CA . SER A 1 85 ? -15.900 2.775 30.177 1.00 94.31 85 SER A CA 1
ATOM 671 C C . SER A 1 85 ? -15.589 4.139 30.790 1.00 94.31 85 SER A C 1
ATOM 673 O O . SER A 1 85 ? -15.942 5.159 30.196 1.00 94.31 85 SER A O 1
ATOM 675 N N . PRO A 1 86 ? -14.873 4.199 31.926 1.00 91.69 86 PRO A N 1
ATOM 676 C CA . PRO A 1 86 ? -14.426 5.472 32.486 1.00 91.69 86 PRO A CA 1
ATOM 677 C C . PRO A 1 86 ? -13.393 6.191 31.600 1.00 91.69 86 PRO A C 1
ATOM 679 O O . PRO A 1 86 ? -13.157 7.375 31.799 1.00 91.69 86 PRO A O 1
ATOM 682 N N . VAL A 1 87 ? -12.769 5.491 30.641 1.00 91.75 87 VAL A N 1
ATOM 683 C CA . VAL A 1 87 ? -11.705 6.047 29.788 1.00 91.75 87 VAL A CA 1
ATOM 684 C C . VAL A 1 87 ? -12.259 6.630 28.489 1.00 91.75 87 VAL A C 1
ATOM 686 O O . VAL A 1 87 ? -11.854 7.716 28.090 1.00 91.75 87 VAL A O 1
ATOM 689 N N . VAL A 1 88 ? -13.166 5.910 27.819 1.00 93.69 88 VAL A N 1
ATOM 690 C CA . VAL A 1 88 ? -13.660 6.280 26.475 1.00 93.69 88 VAL A CA 1
ATOM 691 C C . VAL A 1 88 ? -15.135 6.684 26.435 1.00 93.69 88 VAL A C 1
ATOM 693 O O . VAL A 1 88 ? -15.600 7.118 25.388 1.00 93.69 88 VAL A O 1
ATOM 696 N N . GLY A 1 89 ? -15.867 6.562 27.547 1.00 94.75 89 GLY A N 1
ATOM 697 C CA . GLY A 1 89 ? -17.300 6.853 27.602 1.00 94.75 89 GLY A CA 1
ATOM 698 C C . GLY A 1 89 ? -18.168 5.655 27.215 1.00 94.75 89 GLY A C 1
ATOM 699 O O . GLY A 1 89 ? -17.884 4.519 27.611 1.00 94.75 89 GLY A O 1
ATOM 700 N N . LEU A 1 90 ? -19.257 5.917 26.492 1.00 96.44 90 LEU A N 1
ATOM 701 C CA . LEU A 1 90 ? -20.196 4.893 26.037 1.00 96.44 90 LEU A CA 1
ATOM 702 C C . LEU A 1 90 ? -19.679 4.228 24.758 1.00 96.44 90 LEU A C 1
ATOM 704 O O . LEU A 1 90 ? -19.169 4.886 23.853 1.00 96.44 90 LEU A O 1
ATOM 708 N N . TYR A 1 91 ? -19.826 2.912 24.675 1.00 97.19 91 TYR A N 1
ATOM 709 C CA . TYR A 1 91 ? -19.470 2.129 23.497 1.00 97.19 91 TYR A CA 1
ATOM 710 C C . TYR A 1 91 ? -20.400 0.931 23.351 1.00 97.19 91 TYR A C 1
ATOM 712 O O . TYR A 1 91 ? -21.086 0.537 24.292 1.00 97.19 91 TYR A O 1
ATOM 720 N N . CYS A 1 92 ? -20.407 0.339 22.166 1.00 97.75 92 CYS A N 1
ATOM 721 C CA . CYS A 1 92 ? -21.197 -0.845 21.871 1.00 97.75 92 CYS A CA 1
ATOM 722 C C . CYS A 1 92 ? -20.268 -2.049 21.736 1.00 97.75 92 CYS A C 1
ATOM 724 O O . CYS A 1 92 ? -19.273 -1.987 21.008 1.00 97.75 92 CYS A O 1
ATOM 726 N N . GLN A 1 93 ? -20.597 -3.135 22.428 1.00 97.56 93 GLN A N 1
ATOM 727 C CA . GLN A 1 93 ? -19.877 -4.403 22.364 1.00 97.56 93 GLN A CA 1
ATOM 728 C C . GLN A 1 93 ? -20.760 -5.465 21.714 1.00 97.56 93 GLN A C 1
ATOM 730 O O . GLN A 1 93 ? -21.956 -5.524 21.991 1.00 97.56 93 GLN A O 1
ATOM 735 N N . ASP A 1 94 ? -20.182 -6.274 20.830 1.00 97.06 94 ASP A N 1
ATOM 736 C CA . ASP A 1 94 ? -20.913 -7.367 20.192 1.00 97.06 94 ASP A CA 1
ATOM 737 C C . ASP A 1 94 ? -21.270 -8.449 21.226 1.00 97.06 94 ASP A C 1
ATOM 739 O O . ASP A 1 94 ? -20.425 -8.877 22.018 1.00 97.06 94 ASP A O 1
ATOM 743 N N . GLY A 1 95 ? -22.530 -8.888 21.226 1.00 93.12 95 GLY A N 1
ATOM 744 C CA . GLY A 1 95 ? -23.043 -9.928 22.118 1.00 93.12 95 GLY A CA 1
ATOM 745 C C . GLY A 1 95 ? -22.457 -11.312 21.852 1.00 93.12 95 GLY A C 1
ATOM 746 O O . GLY A 1 95 ? -22.442 -12.149 22.755 1.00 93.12 95 GLY A O 1
ATOM 747 N N . GLN A 1 96 ? -21.984 -11.564 20.629 1.00 94.06 96 GLN A N 1
ATOM 748 C CA . GLN A 1 96 ? -21.533 -12.892 20.199 1.00 94.06 96 GLN A CA 1
ATOM 749 C C . GLN A 1 96 ? -20.011 -13.001 20.068 1.00 94.06 96 GLN A C 1
ATOM 751 O O . GLN A 1 96 ? -19.443 -14.051 20.374 1.00 94.06 96 GLN A O 1
ATOM 756 N N . THR A 1 97 ? -19.333 -11.929 19.654 1.00 92.75 97 THR A N 1
ATOM 757 C CA . THR A 1 97 ? -17.884 -11.934 19.426 1.00 92.75 97 THR A CA 1
ATOM 758 C C . THR A 1 97 ? -17.123 -11.375 20.625 1.00 92.75 97 THR A C 1
ATOM 760 O O . THR A 1 97 ? -17.187 -10.187 20.939 1.00 92.75 97 THR A O 1
ATOM 763 N N . GLN A 1 98 ? -16.313 -12.219 21.267 1.00 94.12 98 GLN A N 1
ATOM 764 C CA . GLN A 1 98 ? -15.347 -11.761 22.267 1.00 94.12 98 GLN A CA 1
ATOM 765 C C . GLN A 1 98 ? -14.085 -11.220 21.588 1.00 94.12 98 GLN A C 1
ATOM 767 O O . GLN A 1 98 ? -13.458 -11.912 20.786 1.00 94.12 98 GLN A O 1
ATOM 772 N N . CYS A 1 99 ? -13.683 -9.998 21.943 1.00 95.88 99 CYS A N 1
ATOM 773 C CA . CYS A 1 99 ? -12.405 -9.440 21.503 1.00 95.88 99 CYS A CA 1
ATOM 774 C C . CYS A 1 99 ? -11.234 -10.244 22.078 1.00 95.88 99 CYS A C 1
ATOM 776 O O . CYS A 1 99 ? -11.234 -10.551 23.271 1.00 95.88 99 CYS A O 1
ATOM 778 N N . GLY A 1 100 ? -10.188 -10.482 21.282 1.00 96.94 100 GLY A N 1
ATOM 779 C CA . GLY A 1 100 ? -8.943 -11.069 21.793 1.00 96.94 100 GLY A CA 1
ATOM 780 C C . GLY A 1 100 ? -8.225 -10.131 22.768 1.00 96.94 100 GLY A C 1
ATOM 781 O O . GLY A 1 100 ? -7.966 -10.490 23.914 1.00 96.94 100 GLY A O 1
ATOM 782 N N . ASN A 1 101 ? -7.947 -8.898 22.335 1.00 97.75 101 ASN A N 1
ATOM 783 C CA . ASN A 1 101 ? -7.380 -7.844 23.177 1.00 97.75 101 ASN A CA 1
ATOM 784 C C . ASN A 1 101 ? -8.311 -6.627 23.218 1.00 97.75 101 ASN A C 1
ATOM 786 O O . ASN A 1 101 ? -8.214 -5.718 22.394 1.00 97.75 101 ASN A O 1
ATOM 790 N N . HIS A 1 102 ? -9.201 -6.602 24.212 1.00 97.00 102 HIS A N 1
ATOM 791 C CA . HIS A 1 102 ? -10.217 -5.558 24.366 1.00 97.00 102 HIS A CA 1
ATOM 792 C C . HIS A 1 102 ? -9.634 -4.132 24.372 1.00 97.00 102 HIS A C 1
ATOM 794 O O . HIS A 1 102 ? -10.167 -3.256 23.696 1.00 97.00 102 HIS A O 1
ATOM 800 N N . ASN A 1 103 ? -8.527 -3.888 25.086 1.00 97.12 103 ASN A N 1
ATOM 801 C CA . ASN A 1 103 ? -7.922 -2.552 25.160 1.00 97.12 103 ASN A CA 1
ATOM 802 C C . ASN A 1 103 ? -7.360 -2.106 23.807 1.00 97.12 103 ASN A C 1
ATOM 804 O O . ASN A 1 103 ? -7.595 -0.974 23.398 1.00 97.12 103 ASN A O 1
ATOM 808 N N . TRP A 1 104 ? -6.670 -3.000 23.094 1.00 97.75 104 TRP A N 1
ATOM 809 C CA . TRP A 1 104 ? -6.134 -2.688 21.769 1.00 97.75 104 TRP A CA 1
ATOM 810 C C . TRP A 1 104 ? -7.269 -2.411 20.774 1.00 97.75 104 TRP A C 1
ATOM 812 O O . TRP A 1 104 ? -7.232 -1.404 20.074 1.00 97.75 104 TRP A O 1
ATOM 822 N N . CYS A 1 105 ? -8.325 -3.235 20.769 1.00 97.94 105 CYS A N 1
ATOM 823 C CA . CYS A 1 105 ? -9.480 -3.040 19.886 1.00 97.94 105 CYS A CA 1
ATOM 824 C C . CYS A 1 105 ? -10.241 -1.745 20.187 1.00 97.94 105 CYS A C 1
ATOM 826 O O . CYS A 1 105 ? -10.661 -1.051 19.264 1.00 97.94 105 CYS A O 1
ATOM 828 N N . ARG A 1 106 ? -10.384 -1.385 21.469 1.00 96.75 106 ARG A N 1
ATOM 829 C CA . ARG A 1 106 ? -10.963 -0.106 21.902 1.00 96.75 106 ARG A CA 1
ATOM 830 C C . ARG A 1 106 ? -10.144 1.075 21.384 1.00 96.75 106 ARG A C 1
ATOM 832 O O . ARG A 1 106 ? -10.709 2.047 20.889 1.00 96.75 106 ARG A O 1
ATOM 839 N N . ASP A 1 107 ? -8.823 0.984 21.504 1.00 97.19 107 ASP A N 1
ATOM 840 C CA . ASP A 1 107 ? -7.904 2.046 21.106 1.00 97.19 107 ASP A CA 1
ATOM 841 C C . ASP A 1 107 ? -7.797 2.167 19.574 1.00 97.19 107 ASP A C 1
ATOM 843 O O . ASP A 1 107 ? -7.619 3.275 19.072 1.00 97.19 107 ASP A O 1
ATOM 847 N N . PHE A 1 108 ? -7.951 1.061 18.836 1.00 97.12 108 PHE A N 1
ATOM 848 C CA . PHE A 1 108 ? -8.054 1.026 17.372 1.00 97.12 108 PHE A CA 1
ATOM 849 C C . PHE A 1 108 ? -9.377 1.617 16.859 1.00 97.12 108 PHE A C 1
ATOM 851 O O . PHE A 1 108 ? -9.370 2.365 15.883 1.00 97.12 108 PHE A O 1
ATOM 858 N N . ALA A 1 109 ? -10.493 1.337 17.544 1.00 96.44 109 ALA A N 1
ATOM 859 C CA . ALA A 1 109 ? -11.832 1.819 17.193 1.00 96.44 109 ALA A CA 1
ATOM 860 C C . ALA A 1 109 ? -12.005 3.346 17.303 1.00 96.44 109 ALA A C 1
ATOM 862 O O . ALA A 1 109 ? -12.952 3.894 16.740 1.00 96.44 109 ALA A O 1
ATOM 863 N N . ASP A 1 110 ? -11.130 4.025 18.057 1.00 96.19 110 ASP A N 1
ATOM 864 C CA . ASP A 1 110 ? -11.189 5.470 18.328 1.00 96.19 110 ASP A CA 1
ATOM 865 C C . ASP A 1 110 ? -12.596 5.945 18.740 1.00 96.19 110 ASP A C 1
ATOM 867 O O . ASP A 1 110 ? -13.196 6.843 18.137 1.00 96.19 110 ASP A O 1
ATOM 871 N N . ILE A 1 111 ? -13.145 5.305 19.780 1.00 94.94 111 ILE A N 1
ATOM 872 C CA . ILE A 1 111 ? -14.509 5.561 20.269 1.00 94.94 111 ILE A CA 1
ATOM 873 C C . ILE A 1 111 ? -14.703 7.037 20.649 1.00 94.94 111 ILE A C 1
ATOM 875 O O . ILE A 1 111 ? -15.730 7.621 20.308 1.00 94.94 111 ILE A O 1
ATOM 879 N N . SER A 1 112 ? -13.702 7.653 21.288 1.00 91.81 112 SER A N 1
ATOM 880 C CA . SER A 1 112 ? -13.741 9.054 21.728 1.00 91.81 112 SER A CA 1
ATOM 881 C C . SER A 1 112 ? -13.537 10.070 20.601 1.00 91.81 112 SER A C 1
ATOM 883 O O . SER A 1 112 ? -13.675 11.266 20.843 1.00 91.81 112 SER A O 1
ATOM 885 N N . ARG A 1 113 ? -13.196 9.629 19.381 1.00 91.62 113 ARG A N 1
ATOM 886 C CA . ARG A 1 113 ? -12.917 10.485 18.211 1.00 91.62 113 ARG A CA 1
ATOM 887 C C . ARG A 1 113 ? -11.761 11.475 18.405 1.00 91.62 113 ARG A C 1
ATOM 889 O O . ARG A 1 113 ? -11.679 12.481 17.703 1.00 91.62 113 ARG A O 1
ATOM 896 N N . THR A 1 114 ? -10.883 11.224 19.370 1.00 93.69 114 THR A N 1
ATOM 897 C CA . THR A 1 114 ? -9.745 12.103 19.683 1.00 93.69 114 THR A CA 1
ATOM 898 C C . THR A 1 114 ? -8.429 11.563 19.143 1.00 93.69 114 THR A C 1
ATOM 900 O O . THR A 1 114 ? -7.448 12.303 19.092 1.00 93.69 114 THR A O 1
ATOM 903 N N . CYS A 1 115 ? -8.385 10.284 18.758 1.00 96.00 115 CYS A N 1
ATOM 904 C CA . CYS A 1 115 ? -7.189 9.580 18.314 1.00 96.00 115 CYS A CA 1
ATOM 905 C C . CYS A 1 115 ? -5.971 9.810 19.228 1.00 96.00 115 CYS A C 1
ATOM 907 O O . CYS A 1 115 ? -4.844 10.035 18.782 1.00 96.00 115 CYS A O 1
ATOM 909 N N . ALA A 1 116 ? -6.197 9.808 20.546 1.00 95.88 116 ALA A N 1
ATOM 910 C CA . ALA A 1 116 ? -5.154 10.110 21.525 1.00 95.88 116 ALA A CA 1
ATOM 911 C C . ALA A 1 116 ? -4.129 8.966 21.672 1.00 95.88 116 ALA A C 1
ATOM 913 O O . ALA A 1 116 ? -2.948 9.219 21.945 1.00 95.88 116 ALA A O 1
ATOM 914 N N . THR A 1 117 ? -4.579 7.726 21.466 1.00 96.56 117 THR A N 1
ATOM 915 C CA . THR A 1 117 ? -3.817 6.487 21.661 1.00 96.56 117 THR A CA 1
ATOM 916 C C . THR A 1 117 ? -2.779 6.276 20.558 1.00 96.56 117 THR A C 1
ATOM 918 O O . THR A 1 117 ? -2.924 6.760 19.434 1.00 96.56 117 THR A O 1
ATOM 921 N N . SER A 1 118 ? -1.705 5.544 20.867 1.00 97.19 118 SER A N 1
ATOM 922 C CA . SER A 1 118 ? -0.688 5.186 19.869 1.00 97.19 118 SER A CA 1
ATOM 923 C C . SER A 1 118 ? -1.272 4.312 18.759 1.00 97.19 118 SER A C 1
ATOM 925 O O . SER A 1 118 ? -0.972 4.553 17.597 1.00 97.19 118 SER A O 1
ATOM 927 N N . VAL A 1 119 ? -2.158 3.368 19.095 1.00 97.50 119 VAL A N 1
ATOM 928 C CA . VAL A 1 119 ? -2.797 2.458 18.129 1.00 97.50 119 VAL A CA 1
ATOM 929 C C . VAL A 1 119 ? -3.594 3.231 17.075 1.00 97.50 119 VAL A C 1
ATOM 931 O O . VAL A 1 119 ? -3.401 3.009 15.880 1.00 97.50 119 VAL A O 1
ATOM 934 N N . CYS A 1 120 ? -4.427 4.193 17.491 1.00 97.19 120 CYS A N 1
ATOM 935 C CA . CYS A 1 120 ? -5.168 5.023 16.542 1.00 97.19 120 CYS A CA 1
ATOM 936 C C . CYS A 1 120 ? -4.231 5.876 15.674 1.00 97.19 120 CYS A C 1
ATOM 938 O O . CYS A 1 120 ? -4.412 5.950 14.457 1.00 97.19 120 CYS A O 1
ATOM 940 N N . LYS A 1 121 ? -3.198 6.490 16.269 1.00 97.75 121 LYS A N 1
ATOM 941 C CA . LYS A 1 121 ? -2.217 7.300 15.525 1.00 97.75 121 LYS A CA 1
ATOM 942 C C . LYS A 1 121 ? -1.478 6.471 14.477 1.00 97.75 121 LYS A C 1
ATOM 944 O O . LYS A 1 121 ? -1.322 6.935 13.350 1.00 97.75 121 LYS A O 1
ATOM 949 N N . THR A 1 122 ? -1.080 5.246 14.820 1.00 97.31 122 THR A N 1
ATOM 950 C CA . THR A 1 122 ? -0.467 4.303 13.879 1.00 97.31 122 THR A CA 1
ATOM 951 C C . THR A 1 122 ? -1.439 3.941 12.761 1.00 97.31 122 THR A C 1
ATOM 953 O O . THR A 1 122 ? -1.060 4.033 11.600 1.00 97.31 122 THR A O 1
ATOM 956 N N . ASN A 1 123 ? -2.704 3.633 13.065 1.00 96.12 123 ASN A N 1
ATOM 957 C CA . ASN A 1 123 ? -3.719 3.367 12.039 1.00 96.12 123 ASN A CA 1
ATOM 958 C C . ASN A 1 123 ? -3.894 4.558 11.072 1.00 96.12 123 ASN A C 1
ATOM 960 O O . ASN A 1 123 ? -3.855 4.393 9.853 1.00 96.12 123 ASN A O 1
ATOM 964 N N . GLN A 1 124 ? -4.015 5.785 11.595 1.00 96.44 124 GLN A N 1
ATOM 965 C CA . GLN A 1 124 ? -4.107 6.991 10.762 1.00 96.44 124 GLN A CA 1
ATOM 966 C C . GLN A 1 124 ? -2.847 7.217 9.917 1.00 96.44 124 GLN A C 1
ATOM 968 O O . GLN A 1 124 ? -2.949 7.627 8.757 1.00 96.44 124 GLN A O 1
ATOM 973 N N . MET A 1 125 ? -1.666 6.956 10.481 1.00 97.06 125 MET A N 1
ATOM 974 C CA . MET A 1 125 ? -0.397 7.038 9.764 1.00 97.06 125 MET A CA 1
ATOM 975 C C . MET A 1 125 ? -0.340 6.010 8.631 1.00 97.06 125 MET A C 1
ATOM 977 O O . MET A 1 125 ? -0.069 6.398 7.498 1.00 97.06 125 MET A O 1
ATOM 981 N N . VAL A 1 126 ? -0.648 4.740 8.908 1.00 96.44 126 VAL A N 1
ATOM 982 C CA . VAL A 1 126 ? -0.679 3.651 7.919 1.00 96.44 126 VAL A CA 1
ATOM 983 C C . VAL A 1 126 ? -1.646 3.985 6.789 1.00 96.44 126 VAL A C 1
ATOM 985 O O . VAL A 1 126 ? -1.254 3.927 5.625 1.00 96.44 126 VAL A O 1
ATOM 988 N N . ARG A 1 127 ? -2.870 4.430 7.101 1.00 95.81 127 ARG A N 1
ATOM 989 C CA . ARG A 1 127 ? -3.858 4.826 6.085 1.00 95.81 127 ARG A CA 1
ATOM 990 C C . ARG A 1 127 ? -3.351 5.971 5.209 1.00 95.81 127 ARG A C 1
ATOM 992 O O . ARG A 1 127 ? -3.414 5.894 3.985 1.00 95.81 127 ARG A O 1
ATOM 999 N N . ARG A 1 128 ? -2.792 7.021 5.821 1.00 96.38 128 ARG A N 1
ATOM 1000 C CA . ARG A 1 128 ? -2.246 8.171 5.085 1.00 96.38 128 ARG A CA 1
ATOM 1001 C C . ARG A 1 128 ? -1.073 7.763 4.196 1.00 96.38 128 ARG A C 1
ATOM 1003 O O . ARG A 1 128 ? -1.024 8.162 3.038 1.00 96.38 128 ARG A O 1
ATOM 1010 N N . VAL A 1 129 ? -0.128 6.992 4.726 1.00 95.81 129 VAL A N 1
ATOM 1011 C CA . VAL A 1 129 ? 1.069 6.567 3.991 1.00 95.81 129 VAL A CA 1
ATOM 1012 C C . VAL A 1 129 ? 0.720 5.604 2.858 1.00 95.81 129 VAL A C 1
ATOM 1014 O O . VAL A 1 129 ? 1.290 5.729 1.780 1.00 95.81 129 VAL A O 1
ATOM 1017 N N . THR A 1 130 ? -0.253 4.716 3.057 1.00 93.62 130 THR A N 1
ATOM 1018 C CA . THR A 1 130 ? -0.761 3.820 2.004 1.00 93.62 130 THR A CA 1
ATOM 1019 C C . THR A 1 130 ? -1.375 4.612 0.845 1.00 93.62 130 THR A C 1
ATOM 1021 O O . THR A 1 130 ? -1.081 4.344 -0.320 1.00 93.62 130 THR A O 1
ATOM 1024 N N . SER A 1 131 ? -2.148 5.661 1.145 1.00 93.88 131 SER A N 1
ATOM 1025 C CA . SER A 1 131 ? -2.686 6.558 0.113 1.00 93.88 131 SER A CA 1
ATOM 1026 C C . SER A 1 131 ? -1.568 7.280 -0.662 1.00 93.88 131 SER A C 1
ATOM 1028 O O . SER A 1 131 ? -1.585 7.345 -1.892 1.00 93.88 131 SER A O 1
ATOM 1030 N N . TRP A 1 132 ? -0.513 7.739 0.023 1.00 95.25 132 TRP A N 1
ATOM 1031 C CA . TRP A 1 132 ? 0.672 8.292 -0.649 1.00 95.25 132 TRP A CA 1
ATOM 1032 C C . TRP A 1 132 ? 1.412 7.258 -1.500 1.00 95.25 132 TRP A C 1
ATOM 1034 O O . TRP A 1 132 ? 1.849 7.579 -2.605 1.00 95.25 132 TRP A O 1
ATOM 1044 N N . SER A 1 133 ? 1.549 6.018 -1.025 1.00 94.06 133 SER A N 1
ATOM 1045 C CA . SER A 1 133 ? 2.222 4.968 -1.789 1.00 94.06 133 SER A CA 1
ATOM 1046 C C . SER A 1 133 ? 1.457 4.595 -3.051 1.00 94.06 133 SER A C 1
ATOM 1048 O O . SER A 1 133 ? 2.082 4.347 -4.077 1.00 94.06 133 SER A O 1
ATOM 1050 N N . TYR A 1 134 ? 0.123 4.634 -3.007 1.00 91.12 134 TYR A N 1
ATOM 1051 C CA . TYR A 1 134 ? -0.733 4.464 -4.179 1.00 91.12 134 TYR A CA 1
ATOM 1052 C C . TYR A 1 134 ? -0.470 5.546 -5.244 1.00 91.12 134 TYR A C 1
ATOM 1054 O O . TYR A 1 134 ? -0.287 5.240 -6.429 1.00 91.12 134 TYR A O 1
ATOM 1062 N N . ILE A 1 135 ? -0.349 6.813 -4.828 1.00 95.38 135 ILE A N 1
ATOM 1063 C CA . ILE A 1 135 ? -0.000 7.924 -5.730 1.00 95.38 135 ILE A CA 1
ATOM 1064 C C . ILE A 1 135 ? 1.397 7.715 -6.335 1.00 95.38 135 ILE A C 1
ATOM 1066 O O . ILE A 1 135 ? 1.574 7.840 -7.547 1.00 95.38 135 ILE A O 1
ATOM 1070 N N . LEU A 1 136 ? 2.393 7.351 -5.520 1.00 96.56 136 LEU A N 1
ATOM 1071 C CA . LEU A 1 136 ? 3.757 7.101 -5.999 1.00 96.56 136 LEU A CA 1
ATOM 1072 C C . LEU A 1 136 ? 3.828 5.899 -6.954 1.00 96.56 136 LEU A C 1
ATOM 1074 O O . LEU A 1 136 ? 4.509 5.973 -7.975 1.00 96.56 136 LEU A O 1
ATOM 1078 N N . ALA A 1 137 ? 3.095 4.818 -6.679 1.00 95.94 137 ALA A N 1
ATOM 1079 C CA . ALA A 1 137 ? 2.994 3.670 -7.579 1.00 95.94 137 ALA A CA 1
ATOM 1080 C C . ALA A 1 137 ? 2.395 4.069 -8.941 1.00 95.94 137 ALA A C 1
ATOM 1082 O O . ALA A 1 137 ? 2.914 3.663 -9.980 1.00 95.94 137 ALA A O 1
ATOM 1083 N N . SER A 1 138 ? 1.375 4.936 -8.944 1.00 97.56 138 SER A N 1
ATOM 1084 C CA . SER A 1 138 ? 0.782 5.490 -10.173 1.00 97.56 138 SER A CA 1
ATOM 1085 C C . SER A 1 138 ? 1.801 6.279 -11.001 1.00 97.56 138 SER A C 1
ATOM 1087 O O . SER A 1 138 ? 1.886 6.106 -12.217 1.00 97.56 138 SER A O 1
ATOM 1089 N N . ILE A 1 139 ? 2.611 7.119 -10.343 1.00 98.06 139 ILE A N 1
ATOM 1090 C CA . ILE A 1 139 ? 3.700 7.864 -10.992 1.00 98.06 139 ILE A CA 1
ATOM 1091 C C . ILE A 1 139 ? 4.736 6.892 -11.573 1.00 98.06 139 ILE A C 1
ATOM 1093 O O . ILE A 1 139 ? 5.180 7.082 -12.703 1.00 98.06 139 ILE A O 1
ATOM 1097 N N . GLY A 1 140 ? 5.084 5.825 -10.847 1.00 97.88 140 GLY A N 1
ATOM 1098 C CA . GLY A 1 140 ? 5.975 4.770 -11.338 1.00 97.88 140 GLY A CA 1
ATOM 1099 C C . GLY A 1 140 ? 5.469 4.109 -12.626 1.00 97.88 140 GLY A C 1
ATOM 1100 O O . GLY A 1 140 ? 6.224 4.005 -13.589 1.00 97.88 140 GLY A O 1
ATOM 1101 N N . ILE A 1 141 ? 4.184 3.739 -12.684 1.00 98.38 141 ILE A N 1
ATOM 1102 C CA . ILE A 1 141 ? 3.554 3.180 -13.897 1.00 98.38 141 ILE A CA 1
ATOM 1103 C C . ILE A 1 141 ? 3.612 4.177 -15.054 1.00 98.38 141 ILE A C 1
ATOM 1105 O O . ILE A 1 141 ? 3.927 3.803 -16.182 1.00 98.38 141 ILE A O 1
ATOM 1109 N N . PHE A 1 142 ? 3.316 5.451 -14.789 1.00 98.44 142 PHE A N 1
ATOM 1110 C CA . PHE A 1 142 ? 3.380 6.487 -15.815 1.00 98.44 142 PHE A CA 1
ATOM 1111 C C . PHE A 1 142 ? 4.791 6.611 -16.410 1.00 98.44 142 PHE A C 1
ATOM 1113 O O . PHE A 1 142 ? 4.936 6.686 -17.628 1.00 98.44 142 PHE A O 1
ATOM 1120 N N . LEU A 1 143 ? 5.832 6.574 -15.576 1.00 98.00 143 LEU A N 1
ATOM 1121 C CA . LEU A 1 143 ? 7.221 6.613 -16.040 1.00 98.00 143 LEU A CA 1
ATOM 1122 C C . LEU A 1 143 ? 7.597 5.371 -16.860 1.00 98.00 143 LEU A C 1
ATOM 1124 O O . LEU A 1 143 ? 8.282 5.505 -17.871 1.00 98.00 143 LEU A O 1
ATOM 1128 N N . ASP A 1 144 ? 7.105 4.188 -16.488 1.00 97.88 144 ASP A N 1
ATOM 1129 C CA . ASP A 1 144 ? 7.308 2.965 -17.278 1.00 97.88 144 ASP A CA 1
ATOM 1130 C C . ASP A 1 144 ? 6.619 3.049 -18.648 1.00 97.88 144 ASP A C 1
ATOM 1132 O O . ASP A 1 144 ? 7.173 2.619 -19.660 1.00 97.88 144 ASP A O 1
ATOM 1136 N N . LEU A 1 145 ? 5.426 3.650 -18.715 1.00 97.88 145 LEU A N 1
ATOM 1137 C CA . LEU A 1 145 ? 4.741 3.910 -19.984 1.00 97.88 145 LEU A CA 1
ATOM 1138 C C . LEU A 1 145 ? 5.524 4.895 -20.858 1.00 97.88 145 LEU A C 1
ATOM 1140 O O . LEU A 1 145 ? 5.622 4.692 -22.069 1.00 97.88 145 LEU A O 1
ATOM 1144 N N . VAL A 1 146 ? 6.112 5.937 -20.262 1.00 96.88 146 VAL A N 1
ATOM 1145 C CA . VAL A 1 146 ? 7.002 6.864 -20.976 1.00 96.88 146 VAL A CA 1
ATOM 1146 C C . VAL A 1 146 ? 8.228 6.125 -21.521 1.00 96.88 146 VAL A C 1
ATOM 1148 O O . VAL A 1 146 ? 8.581 6.335 -22.683 1.00 96.88 146 VAL A O 1
ATOM 1151 N N . ASP A 1 147 ? 8.840 5.218 -20.753 1.00 95.31 147 ASP A N 1
ATOM 1152 C CA . ASP A 1 147 ? 9.951 4.388 -21.241 1.00 95.31 147 ASP A CA 1
ATOM 1153 C C . ASP A 1 147 ? 9.528 3.555 -22.463 1.00 95.31 147 ASP A C 1
ATOM 1155 O O . ASP A 1 147 ? 10.165 3.636 -23.514 1.00 95.31 147 ASP A O 1
ATOM 1159 N N . ILE A 1 148 ? 8.379 2.872 -22.405 1.00 94.81 148 ILE A N 1
ATOM 1160 C CA . ILE A 1 148 ? 7.834 2.109 -23.544 1.00 94.81 148 ILE A CA 1
ATOM 1161 C C . ILE A 1 148 ? 7.636 2.999 -24.774 1.00 94.81 148 ILE A C 1
ATOM 1163 O O . ILE A 1 148 ? 8.077 2.651 -25.870 1.00 94.81 148 ILE A O 1
ATOM 1167 N N . ILE A 1 149 ? 6.994 4.158 -24.614 1.00 95.12 149 ILE A N 1
ATOM 1168 C CA . ILE A 1 149 ? 6.742 5.084 -25.725 1.00 95.12 149 ILE A CA 1
ATOM 1169 C C . ILE A 1 149 ? 8.066 5.564 -26.326 1.00 95.12 149 ILE A C 1
ATOM 1171 O O . ILE A 1 149 ? 8.220 5.591 -27.549 1.00 95.12 149 ILE A O 1
ATOM 1175 N N . THR A 1 150 ? 9.043 5.920 -25.493 1.00 92.44 150 THR A N 1
ATOM 1176 C CA . THR A 1 150 ? 10.345 6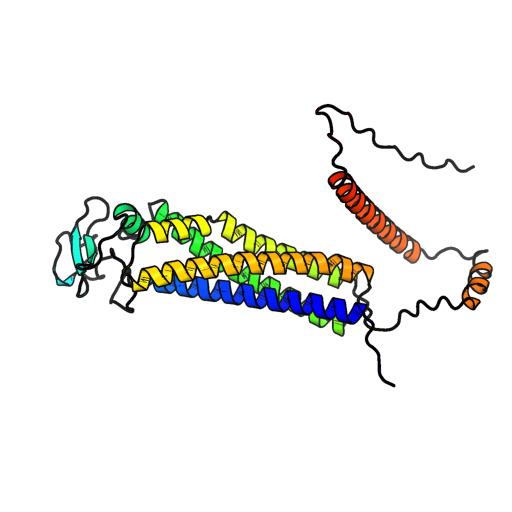.433 -25.950 1.00 92.44 150 THR A CA 1
ATOM 1177 C C . THR A 1 150 ? 11.206 5.357 -26.608 1.00 92.44 150 THR A C 1
ATOM 1179 O O . THR A 1 150 ? 11.976 5.674 -27.518 1.00 92.44 150 THR A O 1
ATOM 1182 N N . ILE A 1 151 ? 11.057 4.081 -26.231 1.00 90.25 151 ILE A N 1
ATOM 1183 C CA . ILE A 1 151 ? 11.691 2.950 -26.924 1.00 90.25 151 ILE A CA 1
ATOM 1184 C C . ILE A 1 151 ? 11.285 2.922 -28.403 1.00 90.25 151 ILE A C 1
ATOM 1186 O O . ILE A 1 151 ? 12.155 2.735 -29.253 1.00 90.25 151 ILE A O 1
ATOM 1190 N N . PHE A 1 152 ? 10.011 3.170 -28.716 1.00 89.88 152 PHE A N 1
ATOM 1191 C CA . PHE A 1 152 ? 9.506 3.150 -30.093 1.00 89.88 152 PHE A CA 1
ATOM 1192 C C . PHE A 1 152 ? 9.649 4.483 -30.837 1.00 89.88 152 PHE A C 1
ATOM 1194 O O . PHE A 1 152 ? 9.827 4.481 -32.053 1.00 89.88 152 PHE A O 1
ATOM 1201 N N . THR A 1 153 ? 9.563 5.616 -30.137 1.00 91.94 153 THR A N 1
ATOM 1202 C CA . THR A 1 153 ? 9.512 6.947 -30.772 1.00 91.94 153 THR A CA 1
ATOM 1203 C C . THR A 1 153 ? 10.870 7.633 -30.881 1.00 91.94 153 THR A C 1
ATOM 1205 O O . THR A 1 153 ? 11.105 8.364 -31.839 1.00 91.94 153 THR A O 1
ATOM 1208 N N . LEU A 1 154 ? 11.775 7.403 -29.925 1.00 91.00 154 LEU A N 1
ATOM 1209 C CA . LEU A 1 154 ? 13.037 8.133 -29.797 1.00 91.00 154 LEU A CA 1
ATOM 1210 C C . LEU A 1 154 ? 14.205 7.152 -29.622 1.00 91.00 154 LEU A C 1
ATOM 1212 O O . LEU A 1 154 ? 14.751 7.041 -28.520 1.00 91.00 154 LEU A O 1
ATOM 1216 N N . PRO A 1 155 ? 14.608 6.404 -30.669 1.00 83.88 155 PRO A N 1
ATOM 1217 C CA . PRO A 1 155 ? 15.650 5.383 -30.559 1.00 83.88 155 PRO A CA 1
ATOM 1218 C C . PRO A 1 155 ? 16.950 5.952 -29.977 1.00 83.88 155 PRO A C 1
ATOM 1220 O O . PRO A 1 155 ? 17.475 5.364 -29.037 1.00 83.88 155 PRO A O 1
ATOM 1223 N N . ASP A 1 156 ? 17.368 7.140 -30.425 1.00 87.31 156 ASP A N 1
ATOM 1224 C CA . ASP A 1 156 ? 18.642 7.779 -30.066 1.00 87.31 156 ASP A CA 1
ATOM 1225 C C . ASP A 1 156 ? 18.658 8.508 -28.706 1.00 87.31 156 ASP A C 1
ATOM 1227 O O . ASP A 1 156 ? 19.709 8.981 -28.272 1.00 87.31 156 ASP A O 1
ATOM 1231 N N . ALA A 1 157 ? 17.530 8.606 -27.994 1.00 91.06 157 ALA A N 1
ATOM 1232 C CA . ALA A 1 157 ? 17.434 9.346 -26.729 1.00 91.06 157 ALA A CA 1
ATOM 1233 C C . ALA A 1 157 ? 17.926 8.525 -25.519 1.00 91.06 157 ALA A C 1
ATOM 1235 O O . ALA A 1 157 ? 17.211 8.324 -24.536 1.00 91.06 157 ALA A O 1
ATOM 1236 N N . VAL A 1 158 ? 19.160 8.024 -25.594 1.00 91.25 158 VAL A N 1
ATOM 1237 C CA . VAL A 1 158 ? 19.700 7.026 -24.658 1.00 91.25 158 VAL A CA 1
ATOM 1238 C C . VAL A 1 158 ? 19.756 7.527 -23.210 1.00 91.25 158 VAL A C 1
ATOM 1240 O O . VAL A 1 158 ? 19.326 6.834 -22.288 1.00 91.25 158 VAL A O 1
ATOM 1243 N N . VAL A 1 159 ? 20.235 8.761 -23.017 1.00 92.69 159 VAL A N 1
ATOM 1244 C CA . VAL A 1 159 ? 20.357 9.402 -21.695 1.00 92.69 159 VAL A CA 1
ATOM 1245 C C . VAL A 1 159 ? 18.983 9.597 -21.054 1.00 92.69 159 VAL A C 1
ATOM 1247 O O . VAL A 1 159 ? 18.807 9.332 -19.868 1.00 92.69 159 VAL A O 1
ATOM 1250 N N . PHE A 1 160 ? 17.988 10.000 -21.848 1.00 94.00 160 PHE A N 1
ATOM 1251 C CA . PHE A 1 160 ? 16.624 10.214 -21.370 1.00 94.00 160 PHE A CA 1
ATOM 1252 C C . PHE A 1 160 ? 15.959 8.905 -20.917 1.00 94.00 160 PHE A C 1
ATOM 1254 O O . PHE A 1 160 ? 15.352 8.867 -19.847 1.00 94.00 160 PHE A O 1
ATOM 1261 N N . LYS A 1 161 ? 16.129 7.814 -21.676 1.00 92.94 161 LYS A N 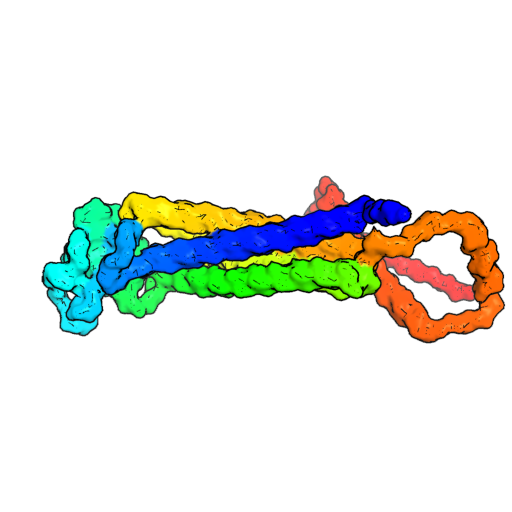1
ATOM 1262 C CA . LYS A 1 161 ? 15.616 6.475 -21.318 1.00 92.94 161 LYS A CA 1
ATOM 1263 C C . LYS A 1 161 ? 16.237 5.950 -20.029 1.00 92.94 161 LYS A C 1
ATOM 1265 O O . LYS A 1 161 ? 15.533 5.508 -19.122 1.00 92.94 161 LYS A O 1
ATOM 1270 N N . ALA A 1 162 ? 17.563 6.032 -19.918 1.00 95.12 162 ALA A N 1
ATOM 1271 C CA . ALA A 1 162 ? 18.264 5.618 -18.707 1.00 95.12 162 ALA A CA 1
ATOM 1272 C C . ALA A 1 162 ? 17.820 6.454 -17.493 1.00 95.12 162 ALA A C 1
ATOM 1274 O O . ALA A 1 162 ? 17.513 5.892 -16.444 1.00 95.12 162 ALA A O 1
ATOM 1275 N N . GLY A 1 163 ? 17.703 7.778 -17.653 1.00 96.50 163 GLY A N 1
ATOM 1276 C CA . GLY A 1 163 ? 17.205 8.676 -16.610 1.00 96.50 163 GLY A CA 1
ATOM 1277 C C . GLY A 1 163 ? 15.770 8.362 -16.178 1.00 96.50 163 GLY A C 1
ATOM 1278 O O . GLY A 1 163 ? 15.494 8.313 -14.981 1.00 96.50 163 GLY A O 1
ATOM 1279 N N . THR A 1 164 ? 14.878 8.073 -17.131 1.00 96.31 164 THR A N 1
ATOM 1280 C CA . THR A 1 164 ? 13.479 7.697 -16.854 1.00 96.31 164 THR A CA 1
ATOM 1281 C C . THR A 1 164 ? 13.402 6.400 -16.048 1.00 96.31 164 THR A C 1
ATOM 1283 O O . THR A 1 164 ? 12.688 6.346 -15.050 1.00 96.31 164 THR A O 1
ATOM 1286 N N . ASN A 1 165 ? 14.196 5.388 -16.409 1.00 96.69 165 ASN A N 1
ATOM 1287 C CA . ASN A 1 165 ? 14.266 4.116 -15.685 1.00 96.69 165 ASN A CA 1
ATOM 1288 C C . ASN A 1 165 ? 14.824 4.266 -14.256 1.00 96.69 165 ASN A C 1
ATOM 1290 O O . ASN A 1 165 ? 14.272 3.693 -13.313 1.00 96.69 165 ASN A O 1
ATOM 1294 N N . ILE A 1 166 ? 15.866 5.089 -14.063 1.00 98.00 166 ILE A N 1
ATOM 1295 C CA . ILE A 1 166 ? 16.404 5.408 -12.726 1.00 98.00 166 ILE A CA 1
ATOM 1296 C C . ILE A 1 166 ? 15.349 6.126 -11.883 1.00 98.00 166 ILE A C 1
ATOM 1298 O O . ILE A 1 166 ? 15.115 5.750 -10.734 1.00 98.00 166 ILE A O 1
ATOM 1302 N N . PHE A 1 167 ? 14.695 7.143 -12.447 1.00 98.12 167 PHE A N 1
ATOM 1303 C CA . PHE A 1 167 ? 13.678 7.909 -11.735 1.00 98.12 167 PHE A CA 1
ATOM 1304 C C . PHE A 1 167 ? 12.458 7.045 -11.385 1.00 98.12 167 PHE A C 1
ATOM 1306 O O . PHE A 1 167 ? 11.979 7.094 -10.253 1.00 98.12 167 PHE A O 1
ATOM 1313 N N . SER A 1 168 ? 12.020 6.180 -12.305 1.00 97.88 168 SER A N 1
ATOM 1314 C CA . SER A 1 168 ? 10.965 5.189 -12.066 1.00 97.88 168 SER A CA 1
ATOM 1315 C C . SER A 1 168 ? 11.325 4.246 -10.912 1.00 97.88 168 SER A C 1
ATOM 1317 O O . SER A 1 168 ? 10.534 4.063 -9.983 1.00 97.88 168 SER A O 1
ATOM 1319 N N . SER A 1 169 ? 12.553 3.712 -10.901 1.00 98.25 169 SER A N 1
ATOM 1320 C CA . SER A 1 169 ? 13.057 2.884 -9.800 1.00 98.25 169 SER A CA 1
ATOM 1321 C C . SER A 1 169 ? 13.056 3.630 -8.461 1.00 98.25 169 SER A C 1
ATOM 1323 O O . SER A 1 169 ? 12.558 3.104 -7.465 1.00 98.25 169 SER A O 1
ATOM 1325 N N . LEU A 1 170 ? 13.552 4.873 -8.431 1.00 98.44 170 LEU A N 1
ATOM 1326 C CA . LEU A 1 170 ? 13.596 5.710 -7.228 1.00 98.44 170 LEU A CA 1
ATOM 1327 C C . LEU A 1 170 ? 12.196 5.923 -6.639 1.00 98.44 170 LEU A C 1
ATOM 1329 O O . LEU A 1 170 ? 11.991 5.703 -5.448 1.00 98.44 170 LEU A O 1
ATOM 1333 N N . VAL A 1 171 ? 11.224 6.317 -7.466 1.00 98.38 171 VAL A N 1
ATOM 1334 C CA . VAL A 1 171 ? 9.834 6.526 -7.029 1.00 98.38 171 VAL A CA 1
ATOM 1335 C C . VAL A 1 171 ? 9.249 5.238 -6.443 1.00 98.38 171 VAL A C 1
ATOM 1337 O O . VAL A 1 171 ? 8.598 5.277 -5.397 1.00 98.38 171 VAL A O 1
ATOM 1340 N N . LYS A 1 172 ? 9.527 4.082 -7.058 1.00 98.31 172 LYS A N 1
ATOM 1341 C CA . LYS A 1 172 ? 9.058 2.784 -6.556 1.00 98.31 172 LYS A CA 1
ATOM 1342 C C . LYS A 1 172 ? 9.696 2.397 -5.222 1.00 98.31 172 LYS A C 1
ATOM 1344 O O . LYS A 1 172 ? 8.980 1.914 -4.343 1.00 98.31 172 LYS A O 1
ATOM 1349 N N . TRP A 1 173 ? 10.995 2.647 -5.050 1.00 98.44 173 TRP A N 1
ATOM 1350 C CA . TRP A 1 173 ? 11.701 2.452 -3.781 1.00 98.44 173 TRP A CA 1
ATOM 1351 C C . TRP A 1 173 ? 11.196 3.387 -2.684 1.00 98.44 173 TRP A C 1
ATOM 1353 O O . TRP A 1 173 ? 11.053 2.951 -1.545 1.00 98.44 173 TRP A O 1
ATOM 1363 N N . LEU A 1 174 ? 10.871 4.639 -3.016 1.00 98.19 174 LEU A N 1
ATOM 1364 C CA . LEU A 1 174 ? 10.244 5.573 -2.079 1.00 98.19 174 LEU A CA 1
ATOM 1365 C C . LEU A 1 174 ? 8.856 5.086 -1.653 1.00 98.19 174 LEU A C 1
ATOM 1367 O O . LEU A 1 174 ? 8.552 5.112 -0.463 1.00 98.19 174 LEU A O 1
ATOM 1371 N N . ALA A 1 175 ? 8.040 4.589 -2.588 1.00 97.81 175 ALA A N 1
ATOM 1372 C CA . ALA A 1 175 ? 6.733 4.013 -2.274 1.00 97.81 175 ALA A CA 1
ATOM 1373 C C . ALA A 1 175 ? 6.859 2.799 -1.339 1.00 97.81 175 ALA A C 1
ATOM 1375 O O . ALA A 1 175 ? 6.168 2.729 -0.325 1.00 97.81 175 ALA A O 1
ATOM 1376 N N . PHE A 1 176 ? 7.775 1.872 -1.635 1.00 97.94 176 PHE A N 1
ATOM 1377 C CA . PHE A 1 176 ? 8.061 0.722 -0.775 1.00 97.94 176 PHE A CA 1
ATOM 1378 C C . PHE A 1 176 ? 8.557 1.156 0.614 1.00 97.94 176 PHE A C 1
ATOM 1380 O O . PHE A 1 176 ? 7.997 0.754 1.635 1.00 97.94 176 PHE A O 1
ATOM 1387 N N . GLY A 1 177 ? 9.573 2.021 0.652 1.00 97.75 177 GLY A N 1
ATOM 1388 C CA . GLY A 1 177 ? 10.184 2.510 1.883 1.00 97.75 177 GLY A CA 1
ATOM 1389 C C . GLY A 1 177 ? 9.202 3.271 2.770 1.00 97.75 177 GLY A C 1
ATOM 1390 O O . GLY A 1 177 ? 9.248 3.116 3.987 1.00 97.75 177 GLY A O 1
ATOM 1391 N N . ALA A 1 178 ? 8.270 4.026 2.182 1.00 97.25 178 ALA A N 1
ATOM 1392 C CA . ALA A 1 178 ? 7.223 4.714 2.925 1.00 97.25 178 ALA A CA 1
ATOM 1393 C C . ALA A 1 178 ? 6.314 3.720 3.665 1.00 97.25 178 ALA A C 1
ATOM 1395 O O . ALA A 1 178 ? 6.135 3.847 4.876 1.00 97.25 178 ALA A O 1
ATOM 1396 N N . VAL A 1 179 ? 5.783 2.699 2.980 1.00 96.81 179 VAL A N 1
ATOM 1397 C CA . VAL A 1 179 ? 4.829 1.763 3.605 1.00 96.81 179 VAL A CA 1
ATOM 1398 C C . VAL A 1 179 ? 5.499 0.856 4.641 1.00 96.81 179 VAL A C 1
ATOM 1400 O O . VAL A 1 179 ? 4.900 0.575 5.684 1.00 96.81 179 VAL A O 1
ATOM 1403 N N . VAL A 1 180 ? 6.750 0.448 4.403 1.00 96.81 180 VAL A N 1
ATOM 1404 C CA . VAL A 1 180 ? 7.558 -0.286 5.393 1.00 96.81 180 VAL A CA 1
ATOM 1405 C C . VAL A 1 180 ? 7.908 0.611 6.581 1.00 96.81 180 VAL A C 1
ATOM 1407 O O . VAL A 1 180 ? 7.731 0.204 7.727 1.00 96.81 180 VAL A O 1
ATOM 1410 N N . GLY A 1 181 ? 8.338 1.850 6.325 1.00 97.06 181 GLY A N 1
ATOM 1411 C CA . GLY A 1 181 ? 8.686 2.832 7.355 1.00 97.06 181 GLY A CA 1
ATOM 1412 C C . GLY A 1 181 ? 7.504 3.245 8.236 1.00 97.06 181 GLY A C 1
ATOM 1413 O O . GLY A 1 181 ? 7.700 3.584 9.399 1.00 97.06 181 GLY A O 1
ATOM 1414 N N . ALA A 1 182 ? 6.275 3.153 7.722 1.00 97.25 182 ALA A N 1
ATOM 1415 C CA . ALA A 1 182 ? 5.058 3.344 8.510 1.00 97.25 182 ALA A CA 1
ATOM 1416 C C . ALA A 1 182 ? 4.736 2.182 9.464 1.00 97.25 182 ALA A C 1
ATOM 1418 O O . ALA A 1 182 ? 3.814 2.298 10.268 1.00 97.25 182 ALA A O 1
ATOM 1419 N N . GLY A 1 183 ? 5.465 1.063 9.387 1.00 97.25 183 GLY A N 1
ATOM 1420 C CA . GLY A 1 183 ? 5.224 -0.101 10.237 1.00 97.25 183 GLY A CA 1
ATOM 1421 C C . GLY A 1 183 ? 3.964 -0.885 9.862 1.00 97.25 183 GLY A C 1
ATOM 1422 O O . GLY A 1 183 ? 3.442 -1.619 10.698 1.00 97.25 183 GLY A O 1
ATOM 1423 N N . THR A 1 184 ? 3.483 -0.766 8.618 1.00 97.31 184 THR A N 1
ATOM 1424 C CA . THR A 1 184 ? 2.231 -1.388 8.142 1.00 97.31 184 THR A CA 1
ATOM 1425 C C . THR A 1 184 ? 2.194 -2.897 8.392 1.00 97.31 184 THR A C 1
ATOM 1427 O O . THR A 1 184 ? 1.188 -3.418 8.862 1.00 97.31 184 THR A O 1
ATOM 1430 N N . GLN A 1 185 ? 3.311 -3.603 8.177 1.00 97.12 185 GLN A N 1
ATOM 1431 C CA . GLN A 1 185 ? 3.405 -5.042 8.449 1.00 97.12 185 GLN A CA 1
ATOM 1432 C C . GLN A 1 185 ? 3.184 -5.376 9.931 1.00 97.12 185 GLN A C 1
ATOM 1434 O O . GLN A 1 185 ? 2.445 -6.303 10.262 1.00 97.12 185 GLN A O 1
ATOM 1439 N N . GLY A 1 186 ? 3.844 -4.626 10.819 1.00 97.75 186 GLY A N 1
ATOM 1440 C CA . GLY A 1 186 ? 3.721 -4.810 12.263 1.00 97.75 186 GLY A CA 1
ATOM 1441 C C . GLY A 1 186 ? 2.299 -4.517 12.722 1.00 97.75 186 GLY A C 1
ATOM 1442 O O . GLY A 1 186 ? 1.703 -5.328 13.423 1.00 97.75 186 GLY A O 1
ATOM 1443 N N . PHE A 1 187 ? 1.728 -3.420 12.226 1.00 97.88 187 PHE A N 1
ATOM 1444 C CA . PHE A 1 187 ? 0.350 -3.035 12.496 1.00 97.88 187 PHE A CA 1
ATOM 1445 C C . PHE A 1 187 ? -0.659 -4.116 12.074 1.00 97.88 187 PHE A C 1
ATOM 1447 O O . PHE A 1 187 ? -1.497 -4.504 12.884 1.00 97.88 187 PHE A O 1
ATOM 1454 N N . MET A 1 188 ? -0.554 -4.661 10.855 1.00 98.00 188 MET A N 1
ATOM 1455 C CA . MET A 1 188 ? -1.453 -5.728 10.389 1.00 98.00 188 MET A CA 1
ATOM 1456 C C . MET A 1 188 ? -1.318 -7.005 11.230 1.00 98.00 188 MET A C 1
ATOM 1458 O O . MET A 1 188 ? -2.324 -7.618 11.582 1.00 98.00 188 MET A O 1
ATOM 1462 N N . SER A 1 189 ? -0.093 -7.376 11.620 1.00 98.12 189 SER A N 1
ATOM 1463 C CA . SER A 1 189 ? 0.130 -8.523 12.511 1.00 98.12 189 SER A CA 1
ATOM 1464 C C . SER A 1 189 ? -0.462 -8.303 13.907 1.00 98.12 189 SER A C 1
ATOM 1466 O O . SER A 1 189 ? -1.006 -9.233 14.505 1.00 98.12 189 SER A O 1
ATOM 1468 N N . GLU A 1 190 ? -0.360 -7.090 14.453 1.00 98.12 190 GLU A N 1
ATOM 1469 C CA . GLU A 1 190 ? -0.979 -6.740 15.733 1.00 98.12 190 GLU A CA 1
ATOM 1470 C C . GLU A 1 190 ? -2.507 -6.750 15.653 1.00 98.12 190 GLU A C 1
ATOM 1472 O O . GLU A 1 190 ? -3.149 -7.292 16.553 1.00 98.12 190 GLU A O 1
ATOM 1477 N N . LEU A 1 191 ? -3.082 -6.229 14.564 1.00 97.62 191 LEU A N 1
ATOM 1478 C CA . LEU A 1 191 ? -4.523 -6.240 14.313 1.00 97.62 191 LEU A CA 1
ATOM 1479 C C . LEU A 1 191 ? -5.074 -7.670 14.246 1.00 97.62 191 LEU A C 1
ATOM 1481 O O . LEU A 1 191 ? -6.083 -7.982 14.884 1.00 97.62 191 LEU A O 1
ATOM 1485 N N . GLU A 1 192 ? -4.377 -8.558 13.536 1.00 97.94 192 GLU A N 1
ATOM 1486 C CA . GLU A 1 192 ? -4.729 -9.976 13.452 1.00 97.94 192 GLU A CA 1
ATOM 1487 C C . GLU A 1 192 ? -4.692 -10.650 14.836 1.00 97.94 192 GLU A C 1
ATOM 1489 O O . GLU A 1 192 ? -5.631 -11.345 15.236 1.00 97.94 192 GLU A O 1
ATOM 1494 N N . LYS A 1 193 ? -3.634 -10.396 15.618 1.00 98.06 193 LYS A N 1
ATOM 1495 C CA . LYS A 1 193 ? -3.480 -10.939 16.979 1.00 98.06 193 LYS A CA 1
ATOM 1496 C C . LYS A 1 193 ? -4.528 -10.406 17.951 1.00 98.06 193 LYS A C 1
ATOM 1498 O O . LYS A 1 193 ? -4.971 -11.147 18.828 1.00 98.06 193 LYS A O 1
ATOM 1503 N N . ALA A 1 194 ? -4.924 -9.141 17.816 1.00 98.12 194 ALA A N 1
ATOM 1504 C CA . ALA A 1 194 ? -5.904 -8.512 18.693 1.00 98.12 194 ALA A CA 1
ATOM 1505 C C . ALA A 1 194 ? -7.319 -9.087 18.513 1.00 98.12 194 ALA A C 1
ATOM 1507 O O . ALA A 1 194 ? -8.123 -8.991 19.443 1.00 98.12 194 ALA A O 1
ATOM 1508 N N . ARG A 1 195 ? -7.604 -9.725 17.366 1.00 97.94 195 ARG A N 1
ATOM 1509 C CA . ARG A 1 195 ? -8.895 -10.353 17.038 1.00 97.94 195 ARG A CA 1
ATOM 1510 C C . ARG A 1 195 ? -10.076 -9.416 17.298 1.00 97.94 195 ARG A C 1
ATOM 1512 O O . ARG A 1 195 ? -10.946 -9.701 18.119 1.00 97.94 195 ARG A O 1
ATOM 1519 N N . CYS A 1 196 ? -10.057 -8.263 16.633 1.00 97.94 196 CYS A N 1
ATOM 1520 C CA . CYS A 1 196 ? -11.043 -7.201 16.841 1.00 97.94 196 CYS A CA 1
ATOM 1521 C C . CYS A 1 196 ? -12.332 -7.358 16.034 1.00 97.94 196 CYS A C 1
ATOM 1523 O O . CYS A 1 196 ? -13.212 -6.508 16.154 1.00 97.94 196 CYS A O 1
ATOM 1525 N N . PHE A 1 197 ? -12.456 -8.410 15.230 1.00 98.00 197 PHE A N 1
ATOM 1526 C CA . PHE A 1 197 ? -13.608 -8.659 14.372 1.00 98.00 197 PHE A CA 1
ATOM 1527 C C . PHE A 1 197 ? -14.157 -10.070 14.588 1.00 98.00 197 PHE A C 1
ATOM 1529 O O . PHE A 1 197 ? -13.485 -10.934 15.157 1.00 98.00 197 PHE A O 1
ATOM 1536 N N . ASN A 1 198 ? -15.379 -10.305 14.111 1.00 97.25 198 ASN A N 1
ATOM 1537 C CA . ASN A 1 198 ? -15.942 -11.647 13.972 1.00 97.25 198 ASN A CA 1
ATOM 1538 C C . ASN A 1 198 ? -15.148 -12.496 12.954 1.00 97.25 198 ASN A C 1
ATOM 1540 O O . ASN A 1 198 ? -14.214 -12.017 12.312 1.00 97.25 198 ASN A O 1
ATOM 1544 N N . SER A 1 199 ? -15.510 -13.769 12.774 1.00 97.50 199 SER A N 1
ATOM 1545 C CA . SER A 1 199 ? -14.776 -14.685 11.882 1.00 97.50 199 SER A CA 1
ATOM 1546 C C . SER A 1 199 ? -14.635 -14.170 10.443 1.00 97.50 199 SER A C 1
ATOM 1548 O O . SER A 1 199 ? -13.565 -14.312 9.856 1.00 97.50 199 SER A O 1
ATOM 1550 N N . ILE A 1 200 ? -15.679 -13.535 9.902 1.00 97.25 200 ILE A N 1
ATOM 1551 C CA . ILE A 1 200 ? -15.688 -12.973 8.543 1.00 97.25 200 ILE A CA 1
ATOM 1552 C C . ILE A 1 200 ? -14.742 -11.768 8.458 1.00 97.25 200 ILE A C 1
ATOM 1554 O O . ILE A 1 200 ? -13.877 -11.717 7.586 1.00 97.25 200 ILE A O 1
ATOM 1558 N N . GLY A 1 201 ? -14.831 -10.826 9.402 1.00 97.31 201 GLY A N 1
ATOM 1559 C CA . GLY A 1 201 ? -13.926 -9.678 9.439 1.00 97.31 201 GLY A CA 1
ATOM 1560 C C . GLY A 1 201 ? -12.471 -10.073 9.719 1.00 97.31 201 GLY A C 1
ATOM 1561 O O . GLY A 1 201 ? -11.557 -9.444 9.199 1.00 97.31 201 GLY A O 1
ATOM 1562 N N . MET A 1 202 ? -12.225 -11.155 10.464 1.00 98.00 202 MET A N 1
ATOM 1563 C CA . MET A 1 202 ? -10.869 -11.681 10.654 1.00 98.00 202 MET A CA 1
ATOM 1564 C C . MET A 1 202 ? -10.277 -12.265 9.372 1.00 98.00 202 MET A C 1
ATOM 1566 O O . MET A 1 202 ? -9.074 -12.128 9.152 1.00 98.00 202 MET A O 1
ATOM 1570 N N . GLN A 1 203 ? -11.099 -12.870 8.510 1.00 98.06 203 GLN A N 1
ATOM 1571 C CA . GLN A 1 203 ? -10.652 -13.281 7.181 1.00 98.06 203 GLN A CA 1
ATOM 1572 C C . GLN A 1 203 ? -10.256 -12.062 6.337 1.00 98.06 203 GLN A C 1
ATOM 1574 O O . GLN A 1 203 ? -9.188 -12.072 5.735 1.00 98.06 203 GLN A O 1
ATOM 1579 N N . LEU A 1 204 ? -11.038 -10.976 6.387 1.00 97.62 204 LEU A N 1
ATOM 1580 C CA . LEU A 1 204 ? -10.700 -9.719 5.711 1.00 97.62 204 LEU A CA 1
ATOM 1581 C C . LEU A 1 204 ? -9.357 -9.135 6.191 1.00 97.62 204 LEU A C 1
ATOM 1583 O O . LEU A 1 204 ? -8.557 -8.684 5.374 1.00 97.62 204 LEU A O 1
ATOM 1587 N N . VAL A 1 205 ? -9.082 -9.169 7.503 1.00 98.00 205 VAL A N 1
ATOM 1588 C CA . VAL A 1 205 ? -7.789 -8.737 8.073 1.00 98.00 205 VAL A CA 1
ATOM 1589 C C . VAL A 1 205 ? -6.634 -9.579 7.518 1.00 98.00 205 VAL A C 1
ATOM 1591 O O . VAL A 1 205 ? -5.602 -9.024 7.131 1.00 98.00 205 VAL A O 1
ATOM 1594 N N . ALA A 1 206 ? -6.799 -10.904 7.463 1.00 98.00 206 ALA A N 1
ATOM 1595 C CA . ALA A 1 206 ? -5.783 -11.817 6.943 1.00 98.00 206 ALA A CA 1
ATOM 1596 C C . ALA A 1 206 ? -5.536 -11.601 5.439 1.00 98.00 206 ALA A C 1
ATOM 1598 O O . ALA A 1 206 ? -4.384 -11.492 5.011 1.00 98.00 206 ALA A O 1
ATOM 1599 N N . ASP A 1 207 ? -6.605 -11.453 4.653 1.00 97.94 207 ASP A N 1
ATOM 1600 C CA . ASP A 1 207 ? -6.535 -11.176 3.218 1.00 97.94 207 ASP A CA 1
ATOM 1601 C C . ASP A 1 207 ? -5.853 -9.824 2.951 1.00 97.94 207 ASP A C 1
ATOM 1603 O O . ASP A 1 207 ? -4.978 -9.729 2.089 1.00 97.94 207 ASP A O 1
ATOM 1607 N N . ALA A 1 208 ? -6.157 -8.791 3.745 1.00 97.88 208 ALA A N 1
ATOM 1608 C CA . ALA A 1 208 ? -5.469 -7.502 3.686 1.00 97.88 208 ALA A CA 1
ATOM 1609 C C . ALA A 1 208 ? -3.972 -7.622 3.999 1.00 97.88 208 ALA A C 1
ATOM 1611 O O . ALA A 1 208 ? -3.146 -7.064 3.273 1.00 97.88 208 ALA A O 1
ATOM 1612 N N . GLY A 1 209 ? -3.601 -8.396 5.022 1.00 97.88 209 GLY A N 1
ATOM 1613 C CA . GLY A 1 209 ? -2.199 -8.699 5.316 1.00 97.88 209 GLY A CA 1
ATOM 1614 C C . GLY A 1 209 ? -1.490 -9.377 4.136 1.00 97.88 209 GLY A C 1
ATOM 1615 O O . GLY A 1 209 ? -0.384 -8.977 3.761 1.00 97.88 209 GLY A O 1
ATOM 1616 N N . GLY A 1 210 ? -2.148 -10.350 3.499 1.00 97.50 210 GLY A N 1
ATOM 1617 C CA . GLY A 1 210 ? -1.644 -11.041 2.310 1.00 97.50 210 GLY A CA 1
ATOM 1618 C C . GLY A 1 210 ? -1.475 -10.124 1.093 1.00 97.50 210 GLY A C 1
ATOM 1619 O O . GLY A 1 210 ? -0.445 -10.183 0.413 1.00 97.50 210 GLY A O 1
ATOM 1620 N N . MET A 1 211 ? -2.438 -9.230 0.843 1.00 97.56 211 MET A N 1
ATOM 1621 C CA . MET A 1 211 ? -2.362 -8.242 -0.241 1.00 97.56 211 MET A CA 1
ATOM 1622 C C . MET A 1 211 ? -1.225 -7.247 -0.021 1.00 97.56 211 MET A C 1
ATOM 1624 O O . MET A 1 211 ? -0.490 -6.944 -0.960 1.00 97.56 211 MET A O 1
ATOM 1628 N N . PHE A 1 212 ? -1.014 -6.798 1.219 1.00 97.44 212 PHE A N 1
ATOM 1629 C CA . PHE A 1 212 ? 0.102 -5.917 1.554 1.00 97.44 212 PHE A CA 1
ATOM 1630 C C . PHE A 1 212 ? 1.468 -6.583 1.306 1.00 97.44 212 PHE A C 1
ATOM 1632 O O . PHE A 1 212 ? 2.345 -5.980 0.683 1.00 97.44 212 PHE A O 1
ATOM 1639 N N . ILE A 1 213 ? 1.655 -7.836 1.741 1.00 97.69 213 ILE A N 1
ATOM 1640 C CA . ILE A 1 213 ? 2.903 -8.583 1.495 1.00 97.69 213 ILE A CA 1
ATOM 1641 C C . ILE A 1 213 ? 3.126 -8.775 -0.011 1.00 97.69 213 ILE A C 1
ATOM 1643 O O . ILE A 1 213 ? 4.236 -8.572 -0.507 1.00 97.69 213 ILE A O 1
ATOM 1647 N N . SER A 1 214 ? 2.067 -9.113 -0.749 1.00 97.81 214 SER A N 1
ATOM 1648 C CA . SER A 1 214 ? 2.119 -9.289 -2.205 1.00 97.81 214 SER A CA 1
ATOM 1649 C C . SER A 1 214 ? 2.499 -7.988 -2.917 1.00 97.81 214 SER A C 1
ATOM 1651 O O . SER A 1 214 ? 3.392 -7.993 -3.765 1.00 97.81 214 SER A O 1
ATOM 1653 N N . TYR A 1 215 ? 1.896 -6.860 -2.522 1.00 97.50 215 TYR A N 1
ATOM 1654 C CA . TYR A 1 215 ? 2.295 -5.526 -2.969 1.00 97.50 215 TYR A CA 1
ATOM 1655 C C . TYR A 1 215 ? 3.786 -5.280 -2.718 1.00 97.50 215 TYR A C 1
ATOM 1657 O O . TYR A 1 215 ? 4.508 -4.946 -3.654 1.00 97.50 215 TYR A O 1
ATOM 1665 N N . ALA A 1 216 ? 4.266 -5.490 -1.489 1.00 97.62 216 ALA A N 1
ATOM 1666 C CA . ALA A 1 216 ? 5.650 -5.213 -1.118 1.00 97.62 216 ALA A CA 1
ATOM 1667 C C . ALA A 1 216 ? 6.656 -6.010 -1.969 1.00 97.62 216 ALA A C 1
ATOM 1669 O O . ALA A 1 216 ? 7.623 -5.439 -2.475 1.00 97.62 216 ALA A O 1
ATOM 1670 N N . ILE A 1 217 ? 6.407 -7.308 -2.179 1.00 98.25 217 ILE A N 1
ATOM 1671 C CA . ILE A 1 217 ? 7.271 -8.173 -2.997 1.00 98.25 217 ILE A CA 1
ATOM 1672 C C . ILE A 1 217 ? 7.289 -7.698 -4.453 1.00 98.25 217 ILE A C 1
ATOM 1674 O O . ILE A 1 217 ? 8.360 -7.484 -5.024 1.00 98.25 217 ILE A O 1
ATOM 1678 N N . VAL A 1 218 ? 6.114 -7.510 -5.060 1.00 98.19 218 VAL A N 1
ATOM 1679 C CA . VAL A 1 218 ? 6.019 -7.124 -6.474 1.00 98.19 218 VAL A CA 1
ATOM 1680 C C . VAL A 1 218 ? 6.578 -5.717 -6.706 1.00 98.19 218 VAL A C 1
ATOM 1682 O O . VAL A 1 218 ? 7.236 -5.482 -7.719 1.00 98.19 218 VAL A O 1
ATOM 1685 N N . GLN A 1 219 ? 6.403 -4.804 -5.749 1.00 97.94 219 GLN A N 1
ATOM 1686 C CA . GLN A 1 219 ? 6.960 -3.455 -5.796 1.00 97.94 219 GLN A CA 1
ATOM 1687 C C . GLN A 1 219 ? 8.495 -3.472 -5.808 1.00 97.94 219 GLN A C 1
ATOM 1689 O O . GLN A 1 219 ? 9.105 -2.772 -6.618 1.00 97.94 219 GLN A O 1
ATOM 1694 N N . VAL A 1 220 ? 9.127 -4.296 -4.963 1.00 98.38 220 VAL A N 1
ATOM 1695 C CA . VAL A 1 220 ? 10.592 -4.470 -4.952 1.00 98.38 220 VAL A CA 1
ATOM 1696 C C . VAL A 1 220 ? 11.080 -5.054 -6.275 1.00 98.38 220 VAL A C 1
ATOM 1698 O O . VAL A 1 220 ? 12.031 -4.536 -6.860 1.00 98.38 220 VAL A O 1
ATOM 1701 N N . VAL A 1 221 ? 10.411 -6.091 -6.790 1.00 98.38 221 VAL A N 1
ATOM 1702 C CA . VAL A 1 221 ? 10.757 -6.687 -8.090 1.00 98.38 221 VAL A CA 1
ATOM 1703 C C . VAL A 1 221 ? 10.664 -5.642 -9.205 1.00 98.38 221 VAL A C 1
ATOM 1705 O O . VAL A 1 221 ? 11.607 -5.496 -9.980 1.00 98.38 221 VAL A O 1
ATOM 1708 N N . SER A 1 222 ? 9.581 -4.862 -9.253 1.00 98.00 222 SER A N 1
ATOM 1709 C CA . SER A 1 222 ? 9.398 -3.796 -10.244 1.00 98.00 222 SER A CA 1
ATOM 1710 C C . SER A 1 222 ? 10.476 -2.707 -10.138 1.00 98.00 222 SER A C 1
ATOM 1712 O O . SER A 1 222 ? 11.046 -2.284 -11.151 1.00 98.00 222 SER A O 1
ATOM 1714 N N . ALA A 1 223 ? 10.819 -2.280 -8.918 1.00 98.25 223 ALA A N 1
ATOM 1715 C CA . ALA A 1 223 ? 11.865 -1.289 -8.672 1.00 98.25 223 ALA A CA 1
ATOM 1716 C C . ALA A 1 223 ? 13.244 -1.781 -9.140 1.00 98.25 223 ALA A C 1
ATOM 1718 O O . ALA A 1 223 ? 13.970 -1.036 -9.806 1.00 98.25 223 ALA A O 1
ATOM 1719 N N . THR A 1 224 ? 13.583 -3.042 -8.853 1.00 98.25 224 THR A N 1
ATOM 1720 C CA . THR A 1 224 ? 14.840 -3.668 -9.284 1.00 98.25 224 THR A CA 1
ATOM 1721 C C . THR A 1 224 ? 14.893 -3.841 -10.799 1.00 98.25 224 THR A C 1
ATOM 1723 O O . THR A 1 224 ? 15.909 -3.504 -11.402 1.00 98.25 224 THR A O 1
ATOM 1726 N N . LEU A 1 225 ? 13.812 -4.296 -11.443 1.00 97.75 225 LEU A N 1
ATOM 1727 C CA . LEU A 1 225 ? 13.763 -4.412 -12.907 1.00 97.75 225 LEU A CA 1
ATOM 1728 C C . LEU A 1 225 ? 13.966 -3.051 -13.591 1.00 97.75 225 LEU A C 1
ATOM 1730 O O . LEU A 1 225 ? 14.732 -2.957 -14.550 1.00 97.75 225 LEU A O 1
ATOM 1734 N N . SER A 1 226 ? 13.366 -1.987 -13.048 1.00 97.69 226 SER A N 1
ATOM 1735 C CA . SER A 1 226 ? 13.569 -0.608 -13.525 1.00 97.69 226 SER A CA 1
ATOM 1736 C C . SER A 1 226 ? 15.034 -0.173 -13.390 1.00 97.69 226 SER A C 1
ATOM 1738 O O . SER A 1 226 ? 15.604 0.426 -14.300 1.00 97.69 226 SER A O 1
ATOM 1740 N N . LEU A 1 227 ? 15.680 -0.519 -12.271 1.00 97.38 227 LEU A N 1
ATOM 1741 C CA . LEU A 1 227 ? 17.088 -0.195 -12.038 1.00 97.38 227 LEU A CA 1
ATOM 1742 C C . LEU A 1 227 ? 18.018 -0.952 -12.994 1.00 97.38 227 LEU A C 1
ATOM 1744 O O . LEU A 1 227 ? 18.971 -0.370 -13.501 1.00 97.38 227 LEU A O 1
ATOM 1748 N N . VAL A 1 228 ? 17.729 -2.228 -13.273 1.00 96.44 228 VAL A N 1
ATOM 1749 C CA . VAL A 1 228 ? 18.479 -3.053 -14.235 1.00 96.44 228 VAL A CA 1
ATOM 1750 C C . VAL A 1 228 ? 18.275 -2.557 -15.669 1.00 96.44 228 VAL A C 1
ATOM 1752 O O . VAL A 1 228 ? 19.212 -2.581 -16.463 1.00 96.44 228 VAL A O 1
ATOM 1755 N N . LEU A 1 229 ? 17.092 -2.048 -16.015 1.00 94.38 229 LEU A N 1
ATOM 1756 C CA . LEU A 1 229 ? 16.817 -1.484 -17.340 1.00 94.38 229 LEU A CA 1
ATOM 1757 C C . LEU A 1 229 ? 17.639 -0.233 -17.661 1.00 94.38 229 LEU A C 1
ATOM 1759 O O . LEU A 1 229 ? 17.935 0.013 -18.833 1.00 94.38 229 LEU A O 1
ATOM 1763 N N . ALA A 1 230 ? 18.037 0.547 -16.656 1.00 95.69 230 ALA A N 1
ATOM 1764 C CA . ALA A 1 230 ? 18.802 1.774 -16.858 1.00 95.69 230 ALA A CA 1
ATOM 1765 C C . ALA A 1 230 ? 20.168 1.554 -17.551 1.00 95.69 230 ALA A C 1
ATOM 1767 O O . ALA A 1 230 ? 20.385 2.160 -18.606 1.00 95.69 230 ALA A O 1
ATOM 1768 N N . PRO A 1 231 ? 21.081 0.687 -17.058 1.00 93.75 231 PRO A N 1
ATOM 1769 C CA . PRO A 1 231 ? 22.347 0.414 -17.737 1.00 93.75 231 PRO A CA 1
ATOM 1770 C C . PRO A 1 231 ? 22.152 -0.295 -19.080 1.00 93.75 231 PRO A C 1
ATOM 1772 O O . PRO A 1 231 ? 22.894 -0.015 -20.019 1.00 93.75 231 PRO A O 1
ATOM 1775 N N . PHE A 1 232 ? 21.140 -1.160 -19.217 1.00 90.50 232 PHE A N 1
ATOM 1776 C CA . PHE A 1 232 ? 20.810 -1.771 -20.509 1.00 90.50 232 PHE A CA 1
ATOM 1777 C C . PHE A 1 232 ? 20.413 -0.710 -21.540 1.00 90.50 232 PHE A C 1
ATOM 1779 O O . PHE A 1 232 ? 20.914 -0.722 -22.665 1.00 90.50 232 PHE A O 1
ATOM 1786 N N . SER A 1 233 ? 19.573 0.243 -21.140 1.00 90.44 233 SER A N 1
ATOM 1787 C CA . SER A 1 233 ? 19.178 1.367 -21.986 1.00 90.44 233 SER A CA 1
ATOM 1788 C C . SER A 1 233 ? 20.383 2.226 -22.357 1.00 90.44 233 SER A C 1
ATOM 1790 O O . SER A 1 233 ? 20.562 2.512 -23.537 1.00 90.44 233 SER A O 1
ATOM 1792 N N . ALA A 1 234 ? 21.241 2.561 -21.385 1.00 90.69 234 ALA A N 1
ATOM 1793 C CA . ALA A 1 234 ? 22.458 3.350 -21.586 1.00 90.69 234 ALA A CA 1
ATOM 1794 C C . ALA A 1 234 ? 23.461 2.684 -22.545 1.00 90.69 234 ALA A C 1
ATOM 1796 O O . ALA A 1 234 ? 23.996 3.341 -23.435 1.00 90.69 234 ALA A O 1
ATOM 1797 N N . TYR A 1 235 ? 23.708 1.382 -22.384 1.00 88.56 235 TYR A N 1
ATOM 1798 C CA . TYR A 1 235 ? 24.741 0.667 -23.133 1.00 88.56 235 TYR A CA 1
ATOM 1799 C C . TYR A 1 235 ? 24.305 0.306 -24.557 1.00 88.56 235 TYR A C 1
ATOM 1801 O O . TYR A 1 235 ? 25.085 0.425 -25.501 1.00 88.56 235 TYR A O 1
ATOM 1809 N N . TYR A 1 236 ? 23.055 -0.130 -24.740 1.00 81.94 236 TYR A N 1
ATOM 1810 C CA . TYR A 1 236 ? 22.576 -0.610 -26.041 1.00 81.94 236 TYR A CA 1
ATOM 1811 C C . TYR A 1 236 ? 21.932 0.476 -26.907 1.00 81.94 236 TYR A C 1
ATOM 1813 O O . TYR A 1 236 ? 21.536 0.206 -28.042 1.00 81.94 236 TYR A O 1
ATOM 1821 N N . GLY A 1 237 ? 21.864 1.716 -26.418 1.00 67.31 237 GLY A N 1
ATOM 1822 C CA . GLY A 1 237 ? 21.555 2.868 -27.259 1.00 67.31 237 GLY A CA 1
ATOM 1823 C C . GLY A 1 237 ? 20.108 2.946 -27.736 1.00 67.31 237 GLY A C 1
ATOM 1824 O O . GLY A 1 237 ? 19.835 3.741 -28.623 1.00 67.31 237 GLY A O 1
ATOM 1825 N N . GLY A 1 238 ? 19.197 2.101 -27.236 1.00 61.62 238 GLY A N 1
ATOM 1826 C CA . GLY A 1 238 ? 17.789 2.057 -27.656 1.00 61.62 238 GLY A CA 1
ATOM 1827 C C . GLY A 1 238 ? 17.548 1.798 -29.153 1.00 61.62 238 GLY A C 1
ATOM 1828 O O . GLY A 1 238 ? 16.401 1.853 -29.599 1.00 61.62 238 GLY A O 1
ATOM 1829 N N . LYS A 1 239 ? 18.596 1.521 -29.938 1.00 66.25 239 LYS A N 1
ATOM 1830 C CA . LYS A 1 239 ? 18.496 1.250 -31.370 1.00 66.25 239 LYS A CA 1
ATOM 1831 C C . LYS A 1 239 ? 17.970 -0.165 -31.569 1.00 66.25 239 LYS A C 1
ATOM 1833 O O . LYS A 1 239 ? 18.722 -1.135 -31.541 1.00 66.25 239 LYS A O 1
ATOM 1838 N N . LEU A 1 240 ? 16.665 -0.272 -31.819 1.00 64.56 240 LEU A N 1
ATOM 1839 C CA . LEU A 1 240 ? 16.010 -1.526 -32.213 1.00 64.56 240 LEU A CA 1
ATOM 1840 C C . LEU A 1 240 ? 16.502 -2.029 -33.589 1.00 64.56 240 LEU A C 1
ATOM 1842 O O . LEU A 1 240 ? 16.317 -3.198 -33.928 1.00 64.56 240 LEU A O 1
ATOM 1846 N N . GLN A 1 241 ? 17.160 -1.160 -34.367 1.00 60.28 241 GLN A N 1
ATOM 1847 C CA . GLN A 1 241 ? 17.671 -1.439 -35.704 1.00 60.28 241 GLN A CA 1
ATOM 1848 C C . GLN A 1 241 ? 19.046 -0.812 -35.952 1.00 60.28 241 GLN A C 1
ATOM 1850 O O . GLN A 1 241 ? 19.277 0.351 -35.639 1.00 60.28 241 GLN A O 1
ATOM 1855 N N . GLY A 1 242 ? 19.926 -1.579 -36.602 1.00 54.53 242 GLY A N 1
ATOM 1856 C CA . GLY A 1 242 ? 20.977 -1.006 -37.441 1.00 54.53 242 GLY A CA 1
ATOM 1857 C C . GLY A 1 242 ? 22.195 -0.417 -36.735 1.00 54.53 242 GLY A C 1
ATOM 1858 O O . GLY A 1 242 ? 22.617 0.680 -37.085 1.00 54.53 242 GLY A O 1
ATOM 1859 N N . VAL A 1 243 ? 22.847 -1.165 -35.844 1.00 46.03 243 VAL A N 1
ATOM 1860 C CA . VAL A 1 243 ? 24.309 -1.027 -35.753 1.00 46.03 243 VAL A CA 1
ATOM 1861 C C . VAL A 1 243 ? 24.913 -2.234 -36.467 1.00 46.03 243 VAL A C 1
ATOM 1863 O O . VAL A 1 243 ? 24.986 -3.310 -35.870 1.00 46.03 243 VAL A O 1
ATOM 1866 N N . PRO A 1 244 ? 25.270 -2.125 -37.760 1.00 49.25 244 PRO A N 1
ATOM 1867 C CA . PRO A 1 244 ? 26.108 -3.131 -38.384 1.00 49.25 244 PRO A CA 1
ATOM 1868 C C . PRO A 1 244 ? 27.465 -3.078 -37.676 1.00 49.25 244 PRO A C 1
ATOM 1870 O O . PRO A 1 244 ? 28.298 -2.229 -37.963 1.00 49.25 244 PRO A O 1
ATOM 1873 N N . TYR A 1 245 ? 27.688 -3.985 -36.723 1.00 47.31 245 TYR A N 1
ATOM 1874 C CA . TYR A 1 245 ? 29.035 -4.300 -36.239 1.00 47.31 245 TYR A CA 1
ATOM 1875 C C . TYR A 1 245 ? 29.783 -5.199 -37.226 1.00 47.31 245 TYR A C 1
ATOM 1877 O O . TYR A 1 245 ? 30.794 -5.796 -36.860 1.00 47.31 245 TYR A O 1
ATOM 1885 N N . GLU A 1 246 ? 29.321 -5.302 -38.475 1.00 47.09 246 GLU A N 1
ATOM 1886 C CA . GLU A 1 246 ? 30.244 -5.608 -39.552 1.00 47.09 246 GLU A CA 1
ATOM 1887 C C . GLU A 1 246 ? 31.220 -4.435 -39.614 1.00 47.09 246 GLU A C 1
ATOM 1889 O O . GLU A 1 246 ? 31.023 -3.448 -40.321 1.00 47.09 246 GLU A O 1
ATOM 1894 N N . ILE A 1 247 ? 32.277 -4.542 -38.805 1.00 49.72 247 ILE A N 1
ATOM 1895 C CA . ILE A 1 247 ? 33.579 -3.973 -39.097 1.00 49.72 247 ILE A CA 1
ATOM 1896 C C . ILE A 1 247 ? 33.905 -4.529 -40.476 1.00 49.72 247 ILE A C 1
ATOM 1898 O O . ILE A 1 247 ? 34.490 -5.599 -40.605 1.00 49.72 247 ILE A O 1
ATOM 1902 N N . SER A 1 248 ? 33.420 -3.862 -41.519 1.00 44.22 248 SER A N 1
ATOM 1903 C CA . SER A 1 248 ? 33.848 -4.157 -42.867 1.00 44.22 248 SER A CA 1
ATOM 1904 C C . SER A 1 248 ? 35.346 -3.858 -42.850 1.00 44.22 248 SER A C 1
ATOM 1906 O O . SER A 1 248 ? 35.721 -2.707 -42.594 1.00 44.22 248 SER A O 1
ATOM 1908 N N . PRO A 1 249 ? 36.224 -4.858 -43.048 1.00 53.16 249 PRO A N 1
ATOM 1909 C CA . PRO A 1 249 ? 37.668 -4.674 -42.914 1.00 53.16 249 PRO A CA 1
ATOM 1910 C C . PRO A 1 249 ? 38.231 -3.639 -43.906 1.00 53.16 249 PRO A C 1
ATOM 1912 O O . PRO A 1 249 ? 39.379 -3.225 -43.788 1.00 53.16 249 PRO A O 1
ATOM 1915 N N . GLN A 1 250 ? 37.423 -3.153 -44.855 1.00 50.00 250 GLN A N 1
ATOM 1916 C CA . GLN A 1 250 ? 37.800 -2.080 -45.771 1.00 50.00 250 GLN A CA 1
ATOM 1917 C C . GLN A 1 250 ? 37.791 -0.671 -45.151 1.00 50.00 250 GLN A C 1
ATOM 1919 O O . GLN A 1 250 ? 38.467 0.212 -45.677 1.00 50.00 250 GLN A O 1
ATOM 1924 N N . LEU A 1 251 ? 37.115 -0.437 -44.017 1.00 47.47 251 LEU A N 1
ATOM 1925 C CA . LEU A 1 251 ? 37.116 0.878 -43.353 1.00 47.47 251 LEU A CA 1
ATOM 1926 C C . LEU A 1 251 ? 38.228 1.033 -42.299 1.00 47.47 251 LEU A C 1
ATOM 1928 O O . LEU A 1 251 ? 38.166 1.924 -41.459 1.00 47.47 251 LEU A O 1
ATOM 1932 N N . GLN A 1 252 ? 39.261 0.187 -42.333 1.00 47.22 252 GLN A N 1
ATOM 1933 C CA . GLN A 1 252 ? 40.471 0.375 -41.523 1.00 47.22 252 GLN A CA 1
ATOM 1934 C C . GLN A 1 252 ? 41.538 1.224 -42.243 1.00 47.22 252 GLN A C 1
ATOM 1936 O O . GLN A 1 252 ? 42.461 1.716 -41.602 1.00 47.22 252 GLN A O 1
ATOM 1941 N N . VAL A 1 253 ? 41.401 1.456 -43.557 1.00 52.56 253 VAL A N 1
ATOM 1942 C CA . VAL A 1 253 ? 42.442 2.138 -44.354 1.00 52.56 253 VAL A CA 1
ATOM 1943 C C . VAL A 1 253 ? 42.171 3.636 -44.543 1.00 52.56 253 VAL A C 1
ATOM 1945 O O . VAL A 1 253 ? 43.110 4.424 -44.594 1.00 52.56 253 VAL A O 1
ATOM 1948 N N . HIS A 1 254 ? 40.911 4.084 -44.563 1.00 45.16 254 HIS A N 1
ATOM 1949 C CA . HIS A 1 254 ? 40.610 5.498 -44.846 1.00 45.16 254 HIS A CA 1
ATOM 1950 C C . HIS A 1 254 ? 40.680 6.444 -43.632 1.00 45.16 254 HIS A C 1
ATOM 1952 O O . HIS A 1 254 ? 40.804 7.654 -43.817 1.00 45.16 254 HIS A O 1
ATOM 1958 N N . VAL A 1 255 ? 40.659 5.925 -42.397 1.00 46.81 255 VAL A N 1
ATOM 1959 C CA . VAL A 1 255 ? 40.768 6.755 -41.175 1.00 46.81 255 VAL A CA 1
ATOM 1960 C C . VAL A 1 255 ? 42.228 7.087 -40.828 1.00 46.81 255 VAL A C 1
ATOM 1962 O O . VAL A 1 255 ? 42.490 8.088 -40.168 1.00 46.81 255 VAL A O 1
ATOM 1965 N N . LEU A 1 256 ? 43.199 6.337 -41.360 1.00 47.44 256 LEU A N 1
ATOM 1966 C CA . LEU A 1 256 ? 44.626 6.650 -41.208 1.00 47.44 256 LEU A CA 1
ATOM 1967 C C . LEU A 1 256 ? 45.113 7.793 -42.117 1.00 47.44 256 LEU A C 1
ATOM 1969 O O . LEU A 1 256 ? 46.222 8.279 -41.925 1.00 47.44 256 LEU A O 1
ATOM 1973 N N . VAL A 1 257 ? 44.295 8.266 -43.066 1.00 49.81 257 VAL A N 1
ATOM 1974 C CA . VAL A 1 257 ? 44.703 9.312 -44.027 1.00 49.81 257 VAL A CA 1
ATOM 1975 C C . VAL A 1 257 ? 44.220 10.719 -43.633 1.00 49.81 257 VAL A C 1
ATOM 1977 O O . VAL A 1 257 ? 44.795 11.704 -44.081 1.00 49.81 257 VAL A O 1
ATOM 1980 N N . TYR A 1 258 ? 43.232 10.859 -42.739 1.00 40.94 258 TYR A N 1
ATOM 1981 C CA . TYR A 1 258 ? 42.682 12.177 -42.358 1.00 40.94 258 TYR A CA 1
ATOM 1982 C C . TYR A 1 258 ? 43.203 12.760 -41.029 1.00 40.94 258 TYR A C 1
ATOM 1984 O O . TYR A 1 258 ? 42.839 13.877 -40.667 1.00 40.94 258 TYR A O 1
ATOM 1992 N N . LEU A 1 259 ? 44.091 12.061 -40.313 1.00 46.44 259 LEU A N 1
ATOM 1993 C CA . LEU A 1 259 ? 44.614 12.474 -38.998 1.00 46.44 259 LEU A CA 1
ATOM 1994 C C . LEU A 1 259 ? 45.892 13.339 -39.046 1.00 46.44 259 LEU A C 1
ATOM 1996 O O . LEU A 1 259 ? 46.613 13.423 -38.058 1.00 46.44 259 LEU A O 1
ATOM 2000 N N . SER A 1 260 ? 46.172 14.021 -40.162 1.00 45.50 260 SER A N 1
ATOM 2001 C CA . SER A 1 260 ? 47.397 14.827 -40.326 1.00 45.50 260 SER A CA 1
ATOM 2002 C C . SER A 1 260 ? 47.159 16.309 -40.675 1.00 45.50 260 SER A C 1
ATOM 2004 O O . SER A 1 260 ? 47.941 16.880 -41.434 1.00 45.50 260 SER A O 1
ATOM 2006 N N . GLY A 1 261 ? 46.130 16.983 -40.133 1.00 51.88 261 GLY A N 1
ATOM 2007 C CA . GLY A 1 261 ? 46.153 18.458 -40.219 1.00 51.88 261 GLY A CA 1
ATOM 2008 C C . GLY A 1 261 ? 44.907 19.298 -39.943 1.00 51.88 261 GLY A C 1
ATOM 2009 O O . GLY A 1 261 ? 45.003 20.512 -40.096 1.00 51.88 261 GLY A O 1
ATOM 2010 N N . ALA A 1 262 ? 43.755 18.745 -39.555 1.00 52.59 262 ALA A N 1
ATOM 2011 C CA . ALA A 1 262 ? 42.581 19.581 -39.272 1.00 52.59 262 ALA A CA 1
ATOM 2012 C C . ALA A 1 262 ? 42.403 19.838 -37.758 1.00 52.59 262 ALA A C 1
ATOM 2014 O O . ALA A 1 262 ? 42.391 18.875 -36.987 1.00 52.59 262 ALA A O 1
ATOM 2015 N N . PRO A 1 263 ? 42.243 21.102 -37.310 1.00 55.00 263 PRO A N 1
ATOM 2016 C CA . PRO A 1 263 ? 41.951 21.418 -35.914 1.00 55.00 263 PRO A CA 1
ATOM 2017 C C . PRO A 1 263 ? 40.574 20.871 -35.518 1.00 55.00 263 PRO A C 1
ATOM 2019 O O . PRO A 1 263 ? 39.580 21.067 -36.218 1.00 55.00 263 PRO A O 1
ATOM 2022 N N . VAL A 1 264 ? 40.526 20.168 -34.387 1.00 55.12 264 VAL A N 1
ATOM 2023 C CA . VAL A 1 264 ? 39.309 19.533 -33.871 1.00 55.12 264 VAL A CA 1
ATOM 2024 C C . VAL A 1 264 ? 38.279 20.616 -33.507 1.00 55.12 264 VAL A C 1
ATOM 2026 O O . VAL A 1 264 ? 38.609 21.530 -32.748 1.00 55.12 264 VAL A O 1
ATOM 2029 N N . PRO A 1 265 ? 37.033 20.544 -34.012 1.00 58.09 265 PRO A N 1
ATOM 2030 C CA . PRO A 1 265 ? 36.007 21.528 -33.693 1.00 58.09 265 PRO A CA 1
ATOM 2031 C C . PRO A 1 265 ? 35.639 21.483 -32.195 1.00 58.09 265 PRO A C 1
ATOM 2033 O O . PRO A 1 265 ? 35.468 20.398 -31.630 1.00 58.09 265 PRO A O 1
ATOM 2036 N N . PRO A 1 266 ? 35.459 22.645 -31.538 1.00 59.38 266 PRO A N 1
ATOM 2037 C CA . PRO A 1 266 ? 35.350 22.756 -30.078 1.00 59.38 266 PRO A CA 1
ATOM 2038 C C . PRO A 1 266 ? 34.141 22.025 -29.467 1.00 59.38 266 PRO A C 1
ATOM 2040 O O . PRO A 1 266 ? 34.193 21.639 -28.302 1.00 59.38 266 PRO A O 1
ATOM 2043 N N . LEU A 1 267 ? 33.083 21.756 -30.244 1.00 49.91 267 LEU A N 1
ATOM 2044 C CA . LEU A 1 267 ? 31.919 20.983 -29.783 1.00 49.91 267 LEU A CA 1
ATOM 2045 C C . LEU A 1 267 ? 32.208 19.481 -29.592 1.00 49.91 267 LEU A C 1
ATOM 2047 O O . LEU A 1 267 ? 31.577 18.831 -28.764 1.00 49.91 267 LEU A O 1
ATOM 2051 N N . ALA A 1 268 ? 33.161 18.911 -30.335 1.00 51.44 268 ALA A N 1
ATOM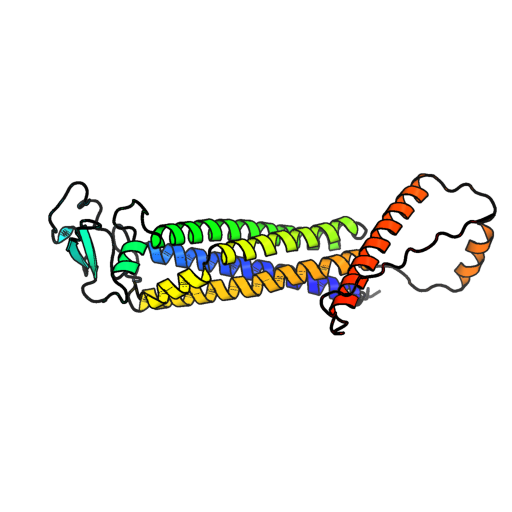 2052 C CA . ALA A 1 268 ? 33.523 17.497 -30.199 1.00 51.44 268 ALA A CA 1
ATOM 2053 C C . ALA A 1 268 ? 34.401 17.246 -28.957 1.00 51.44 268 ALA A C 1
ATOM 2055 O O . ALA A 1 268 ? 34.393 16.151 -28.389 1.00 51.44 268 ALA A O 1
ATOM 2056 N N . ALA A 1 269 ? 35.114 18.277 -28.494 1.00 51.44 269 ALA A N 1
ATOM 2057 C CA . ALA A 1 269 ? 35.954 18.223 -27.301 1.00 51.44 269 ALA A CA 1
ATOM 2058 C C . ALA A 1 269 ? 35.134 18.263 -25.995 1.00 51.44 269 ALA A C 1
ATOM 2060 O O . ALA A 1 269 ? 35.520 17.642 -25.006 1.00 51.44 269 ALA A O 1
ATOM 2061 N N . SER A 1 270 ? 33.980 18.945 -25.972 1.00 48.50 270 SER A N 1
ATOM 2062 C CA . SER A 1 270 ? 33.102 18.953 -24.791 1.00 48.50 270 SER A CA 1
ATOM 2063 C C . SER A 1 270 ? 32.339 17.634 -24.625 1.00 48.50 270 SER A C 1
ATOM 2065 O O . SER A 1 270 ? 32.265 17.114 -23.514 1.00 48.50 270 SER A O 1
ATOM 2067 N N . LEU A 1 271 ? 31.861 17.039 -25.724 1.00 47.28 271 LEU A N 1
ATOM 2068 C CA . LEU A 1 271 ? 31.182 15.734 -25.714 1.00 47.28 271 LEU A CA 1
ATOM 2069 C C . LEU A 1 271 ? 32.111 14.586 -25.302 1.00 47.28 271 LEU A C 1
ATOM 2071 O O . LEU A 1 271 ? 31.718 13.709 -24.538 1.00 47.28 271 LEU A O 1
ATOM 2075 N N . THR A 1 272 ? 33.368 14.600 -25.747 1.00 56.28 272 THR A N 1
ATOM 2076 C CA . THR A 1 272 ? 34.356 13.594 -25.321 1.00 56.28 272 THR A CA 1
ATOM 2077 C C . THR A 1 272 ? 34.716 13.725 -23.840 1.00 56.28 272 THR A C 1
ATOM 2079 O O . THR A 1 272 ? 34.936 12.707 -23.188 1.00 56.28 272 THR A O 1
ATOM 2082 N N . ARG A 1 273 ? 34.686 14.938 -23.271 1.00 54.22 273 ARG A N 1
ATOM 2083 C CA . ARG A 1 273 ? 34.896 15.156 -21.832 1.00 54.22 273 ARG A CA 1
ATOM 2084 C C . ARG A 1 273 ? 33.758 14.587 -20.978 1.00 54.22 273 ARG A C 1
ATOM 2086 O O . ARG A 1 273 ? 34.042 13.960 -19.963 1.00 54.22 273 ARG A O 1
ATOM 2093 N N . GLU A 1 274 ? 32.501 14.746 -21.392 1.00 50.88 274 GLU A N 1
ATOM 2094 C CA . GLU A 1 274 ? 31.347 14.152 -20.688 1.00 50.88 274 GLU A CA 1
ATOM 2095 C C . GLU A 1 274 ? 31.269 12.623 -20.843 1.00 50.88 274 GLU A C 1
ATOM 2097 O O . GLU A 1 274 ? 30.892 11.901 -19.916 1.00 50.88 274 GLU A O 1
ATOM 2102 N N . ILE A 1 275 ? 31.693 12.093 -21.994 1.00 53.41 275 ILE A N 1
ATOM 2103 C CA . ILE A 1 275 ? 31.823 10.642 -22.185 1.00 53.41 275 ILE A CA 1
ATOM 2104 C C . ILE A 1 275 ? 32.951 10.086 -21.299 1.00 53.41 275 ILE A C 1
ATOM 2106 O O . ILE A 1 275 ? 32.806 9.027 -20.695 1.00 53.41 275 ILE A O 1
ATOM 2110 N N . GLN A 1 276 ? 34.063 10.806 -21.138 1.00 51.31 276 GLN A N 1
ATOM 2111 C CA . GLN A 1 276 ? 35.142 10.372 -20.247 1.00 51.31 276 GLN A CA 1
ATOM 2112 C C . GLN A 1 276 ? 34.737 10.399 -18.768 1.00 51.31 276 GLN A C 1
ATOM 2114 O O . GLN A 1 276 ? 35.070 9.465 -18.040 1.00 51.31 276 GLN A O 1
ATOM 2119 N N . THR A 1 277 ? 33.981 11.402 -18.309 1.00 54.97 277 THR A N 1
ATOM 2120 C CA . THR A 1 277 ? 33.508 11.435 -16.912 1.00 54.97 277 THR A CA 1
ATOM 2121 C C . THR A 1 277 ? 32.490 10.335 -16.617 1.00 54.97 277 THR A C 1
ATOM 2123 O O . THR A 1 277 ? 32.525 9.754 -15.531 1.00 54.97 277 THR A O 1
ATOM 2126 N N . SER A 1 278 ? 31.635 9.983 -17.581 1.00 47.50 278 SER A N 1
ATOM 2127 C CA . SER A 1 278 ? 30.696 8.861 -17.440 1.00 47.50 278 SER A CA 1
ATOM 2128 C C . SER A 1 278 ? 31.397 7.497 -17.438 1.00 47.50 278 SER A C 1
ATOM 2130 O O . SER A 1 278 ? 31.049 6.648 -16.617 1.00 47.50 278 SER A O 1
ATOM 2132 N N . VAL A 1 279 ? 32.450 7.308 -18.246 1.00 58.56 279 VAL A N 1
ATOM 2133 C CA . VAL A 1 279 ? 33.293 6.097 -18.201 1.00 58.56 279 VAL A CA 1
ATOM 2134 C C . VAL A 1 279 ? 33.994 5.957 -16.845 1.00 58.56 279 VAL A C 1
ATOM 2136 O O . VAL A 1 279 ? 33.967 4.871 -16.261 1.00 58.56 279 VAL A O 1
ATOM 2139 N N . VAL A 1 280 ? 34.547 7.047 -16.297 1.00 66.75 280 VAL A N 1
ATOM 2140 C CA . VAL A 1 280 ? 35.172 7.047 -14.960 1.00 66.75 280 VAL A CA 1
ATOM 2141 C C . VAL A 1 280 ? 34.160 6.657 -13.884 1.00 66.75 280 VAL A C 1
ATOM 2143 O O . VAL A 1 280 ? 34.466 5.815 -13.044 1.00 66.75 280 VAL A O 1
ATOM 2146 N N . TRP A 1 281 ? 32.934 7.185 -13.943 1.00 58.69 281 TRP A N 1
ATOM 2147 C CA . TRP A 1 281 ? 31.893 6.857 -12.966 1.00 58.69 281 TRP A CA 1
ATOM 2148 C C . TRP A 1 281 ? 31.487 5.377 -13.024 1.00 58.69 281 TRP A C 1
ATOM 2150 O O . TRP A 1 281 ? 31.402 4.716 -11.989 1.00 58.69 281 TRP A O 1
ATOM 2160 N N . THR A 1 282 ? 31.333 4.812 -14.228 1.00 59.38 282 THR A N 1
ATOM 2161 C CA . THR A 1 282 ? 31.068 3.370 -14.386 1.00 59.38 282 THR A CA 1
ATOM 2162 C C . THR A 1 282 ? 32.237 2.492 -13.936 1.00 59.38 282 THR A C 1
ATOM 2164 O O . THR A 1 282 ? 32.001 1.444 -13.339 1.00 59.38 282 THR A O 1
ATOM 2167 N N . GLN A 1 283 ? 33.490 2.918 -14.142 1.00 63.72 283 GLN A N 1
ATOM 2168 C CA . GLN A 1 283 ? 34.658 2.206 -13.614 1.00 63.72 283 GLN A CA 1
ATOM 2169 C C . GLN A 1 283 ? 34.722 2.259 -12.087 1.00 63.72 283 GLN A C 1
ATOM 2171 O O . GLN A 1 283 ? 34.994 1.232 -11.472 1.00 63.72 283 GLN A O 1
ATOM 2176 N N . SER A 1 284 ? 34.434 3.406 -11.465 1.00 66.44 284 SER A N 1
ATOM 2177 C CA . SER A 1 284 ? 34.387 3.524 -10.002 1.00 66.44 284 SER A CA 1
ATOM 2178 C C . SER A 1 284 ? 33.291 2.649 -9.398 1.00 66.44 284 SER A C 1
ATOM 2180 O O . SER A 1 284 ? 33.516 1.996 -8.381 1.00 66.44 284 SER A O 1
ATOM 2182 N N . MET A 1 285 ? 32.125 2.578 -10.046 1.00 61.81 285 MET A N 1
ATOM 2183 C CA . MET A 1 285 ? 31.029 1.725 -9.590 1.00 61.81 285 MET A CA 1
ATOM 2184 C C . MET A 1 285 ? 31.372 0.233 -9.736 1.00 61.81 285 MET A C 1
ATOM 2186 O O . MET A 1 285 ? 31.182 -0.531 -8.793 1.00 61.81 285 MET A O 1
ATOM 2190 N N . LEU A 1 286 ? 31.962 -0.177 -10.865 1.00 61.59 286 LEU A N 1
ATOM 2191 C CA . LEU A 1 286 ? 32.447 -1.549 -11.060 1.00 61.59 286 LEU A CA 1
ATOM 2192 C C . LEU A 1 286 ? 33.579 -1.911 -10.090 1.00 61.59 286 LEU A C 1
ATOM 2194 O O . LEU A 1 286 ? 33.618 -3.036 -9.602 1.00 61.59 286 LEU A O 1
ATOM 2198 N N . GLN A 1 287 ? 34.471 -0.972 -9.761 1.00 59.97 287 GLN A N 1
ATOM 2199 C CA . GLN A 1 287 ? 35.502 -1.174 -8.741 1.00 59.97 287 GLN A CA 1
ATOM 2200 C C . GLN A 1 287 ? 34.902 -1.334 -7.341 1.00 59.97 287 GLN A C 1
ATOM 2202 O O . GLN A 1 287 ? 35.358 -2.202 -6.605 1.00 59.97 287 GLN A O 1
ATOM 2207 N N . MET A 1 288 ? 33.859 -0.575 -6.986 1.00 57.25 288 MET A N 1
ATOM 2208 C CA . MET A 1 288 ? 33.134 -0.776 -5.724 1.00 57.25 288 MET A CA 1
ATOM 2209 C C . MET A 1 288 ? 32.456 -2.148 -5.658 1.00 57.25 288 MET A C 1
ATOM 2211 O O . MET A 1 288 ? 32.549 -2.816 -4.631 1.00 57.25 288 MET A O 1
ATOM 2215 N N . CYS A 1 289 ? 31.826 -2.601 -6.744 1.00 61.59 289 CYS A N 1
ATOM 2216 C CA . CYS A 1 289 ? 31.240 -3.942 -6.801 1.00 61.59 289 CYS A CA 1
ATOM 2217 C C . CYS A 1 289 ? 32.315 -5.036 -6.684 1.00 61.59 289 CYS A C 1
ATOM 2219 O O . CYS A 1 289 ? 32.151 -5.974 -5.913 1.00 61.59 289 CYS A O 1
ATOM 2221 N N . ASN A 1 290 ? 33.457 -4.873 -7.360 1.00 65.31 290 ASN A N 1
ATOM 2222 C CA . ASN A 1 290 ? 34.561 -5.837 -7.310 1.00 65.31 290 ASN A CA 1
ATOM 2223 C C . ASN A 1 290 ? 35.271 -5.868 -5.936 1.00 65.31 290 ASN A C 1
ATOM 2225 O O . ASN A 1 290 ? 35.774 -6.906 -5.506 1.00 65.31 290 ASN A O 1
ATOM 2229 N N . MET A 1 291 ? 35.286 -4.738 -5.216 1.00 60.19 291 MET A N 1
ATOM 2230 C CA . MET A 1 291 ? 35.729 -4.671 -3.816 1.00 60.19 291 MET A CA 1
ATOM 2231 C C . MET A 1 291 ? 34.741 -5.348 -2.857 1.00 60.19 291 MET A C 1
ATOM 2233 O O . MET A 1 291 ? 35.173 -5.883 -1.843 1.00 60.19 291 MET A O 1
ATOM 2237 N N . GLY A 1 292 ? 33.442 -5.349 -3.174 1.00 63.97 292 GLY A N 1
ATOM 2238 C CA . GLY A 1 292 ? 32.415 -6.050 -2.396 1.00 63.97 292 GLY A CA 1
ATOM 2239 C C . GLY A 1 292 ? 32.466 -7.575 -2.540 1.00 63.97 292 GLY A C 1
ATOM 2240 O O . GLY A 1 292 ? 32.231 -8.279 -1.563 1.00 63.97 292 GLY A O 1
ATOM 2241 N N . ASP A 1 293 ? 32.827 -8.080 -3.723 1.00 55.31 293 ASP A N 1
ATOM 2242 C CA . ASP A 1 293 ? 32.937 -9.525 -3.992 1.00 55.31 293 ASP A CA 1
ATOM 2243 C C . ASP A 1 293 ? 34.258 -10.140 -3.494 1.00 55.31 293 ASP A C 1
ATOM 2245 O O . ASP A 1 293 ? 34.365 -11.354 -3.293 1.00 55.31 293 ASP A O 1
ATOM 2249 N N . SER A 1 294 ? 35.271 -9.311 -3.234 1.00 51.75 294 SER A N 1
ATOM 2250 C CA . SER A 1 294 ? 36.532 -9.754 -2.640 1.00 51.75 294 SER A CA 1
ATOM 2251 C C . SER A 1 294 ? 36.350 -9.974 -1.135 1.00 51.75 294 SER A C 1
ATOM 2253 O O . SER A 1 294 ? 36.649 -9.102 -0.326 1.00 51.75 294 SER A O 1
ATOM 2255 N N . SER A 1 295 ? 35.877 -11.162 -0.752 1.00 50.00 295 SER A N 1
ATOM 2256 C CA . SER A 1 295 ? 35.753 -11.629 0.643 1.00 50.00 295 SER A CA 1
ATOM 2257 C C . SER A 1 295 ? 37.119 -11.928 1.290 1.00 50.00 295 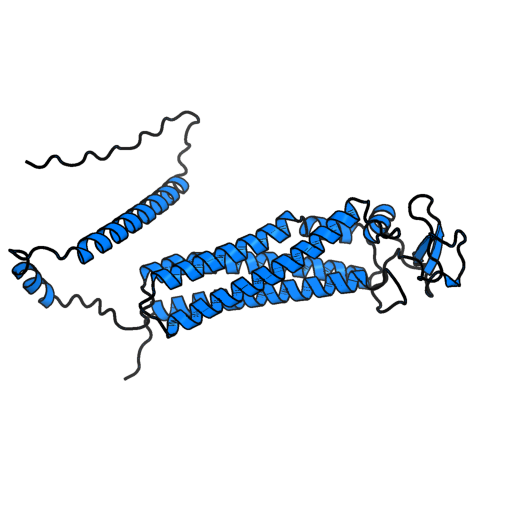SER A C 1
ATOM 2259 O O . SER A 1 295 ? 37.322 -12.986 1.879 1.00 50.00 295 SER A O 1
ATOM 2261 N N . ALA A 1 296 ? 38.091 -11.031 1.131 1.00 57.06 296 ALA A N 1
ATOM 2262 C CA . ALA A 1 296 ? 39.320 -11.059 1.907 1.00 57.06 296 ALA A CA 1
ATOM 2263 C C . ALA A 1 296 ? 39.072 -10.250 3.184 1.00 57.06 296 ALA A C 1
ATOM 2265 O O . ALA A 1 296 ? 38.698 -9.081 3.101 1.00 57.06 296 ALA A O 1
ATOM 2266 N N . ASP A 1 297 ? 39.245 -10.878 4.348 1.00 49.97 297 ASP A N 1
ATOM 2267 C CA . ASP A 1 297 ? 39.091 -10.252 5.662 1.00 49.97 297 ASP A CA 1
ATOM 2268 C C . ASP A 1 297 ? 39.901 -8.948 5.745 1.00 49.97 297 ASP A C 1
ATOM 2270 O O . ASP A 1 297 ? 41.122 -8.949 5.908 1.00 49.97 297 ASP A O 1
ATOM 2274 N N . ILE A 1 298 ? 39.215 -7.810 5.618 1.00 58.66 298 ILE A N 1
ATOM 2275 C CA . ILE A 1 298 ? 39.809 -6.499 5.861 1.00 58.66 298 ILE A CA 1
ATOM 2276 C C . ILE A 1 298 ? 39.968 -6.371 7.377 1.00 58.66 298 ILE A C 1
ATOM 2278 O O . ILE A 1 298 ? 39.011 -6.076 8.099 1.00 58.66 298 ILE A O 1
ATOM 2282 N N . GLU A 1 299 ? 41.184 -6.612 7.867 1.00 62.41 299 GLU A N 1
ATOM 2283 C CA . GLU A 1 299 ? 41.546 -6.381 9.264 1.00 62.41 299 GLU A CA 1
ATOM 2284 C C . GLU A 1 299 ? 41.185 -4.945 9.675 1.00 62.41 299 GLU A C 1
ATOM 2286 O O . GLU A 1 299 ? 41.567 -3.963 9.026 1.00 62.41 299 GLU A O 1
ATOM 2291 N N . ARG A 1 300 ? 40.447 -4.805 10.785 1.00 51.56 300 ARG A N 1
ATOM 2292 C CA . ARG A 1 300 ? 40.099 -3.498 11.361 1.00 51.56 300 ARG A CA 1
ATOM 2293 C C . ARG A 1 300 ? 41.379 -2.718 11.672 1.00 51.56 300 ARG A C 1
ATOM 2295 O O . ARG A 1 300 ? 42.015 -2.950 12.694 1.00 51.56 300 ARG A O 1
ATOM 2302 N N . GLY A 1 301 ? 41.717 -1.762 10.809 1.00 73.19 301 GLY A N 1
ATOM 2303 C CA . GLY A 1 301 ? 42.889 -0.895 10.958 1.00 73.19 301 GLY A CA 1
ATOM 2304 C C . GLY A 1 301 ? 43.790 -0.808 9.725 1.00 73.19 301 GLY A C 1
ATOM 2305 O O . GLY A 1 301 ? 44.689 0.034 9.710 1.00 73.19 301 GLY A O 1
ATOM 2306 N N . SER A 1 302 ? 43.556 -1.604 8.676 1.00 67.69 302 SER A N 1
ATOM 2307 C CA . SER A 1 302 ? 44.350 -1.513 7.446 1.00 67.69 302 SER A CA 1
ATOM 2308 C C . SER A 1 302 ? 44.119 -0.172 6.732 1.00 67.69 302 SER A C 1
ATOM 2310 O O . SER A 1 302 ? 42.996 0.156 6.340 1.00 67.69 302 SER A O 1
ATOM 2312 N N . ARG A 1 303 ? 45.183 0.618 6.547 1.00 54.47 303 ARG A N 1
ATOM 2313 C CA . ARG A 1 303 ? 45.147 1.858 5.756 1.00 54.47 303 ARG A CA 1
ATOM 2314 C C . ARG A 1 303 ? 45.043 1.517 4.270 1.00 54.47 303 ARG A C 1
ATOM 2316 O O . ARG A 1 303 ? 45.959 0.923 3.712 1.00 54.47 303 ARG A O 1
ATOM 2323 N N . LEU A 1 304 ? 43.954 1.933 3.628 1.00 54.59 304 LEU A N 1
ATOM 2324 C CA . LEU A 1 304 ? 43.779 1.807 2.181 1.00 54.59 304 LEU A CA 1
ATOM 2325 C C . LEU A 1 304 ? 44.737 2.768 1.462 1.00 54.59 304 LEU A C 1
ATOM 2327 O O . LEU A 1 304 ? 44.588 3.988 1.545 1.00 54.59 304 LEU A O 1
ATOM 2331 N N . SER A 1 305 ? 45.740 2.225 0.773 1.00 52.41 305 SER A N 1
ATOM 2332 C CA . SER A 1 305 ? 46.622 2.997 -0.102 1.00 52.41 305 SER A CA 1
ATOM 2333 C C . SER A 1 305 ? 45.970 3.153 -1.475 1.00 52.41 305 SER A C 1
ATOM 2335 O O . SER A 1 305 ? 45.949 2.215 -2.272 1.00 52.41 305 SER A O 1
ATOM 2337 N N . PHE A 1 306 ? 45.438 4.337 -1.765 1.00 63.12 306 PHE A N 1
ATOM 2338 C CA . PHE A 1 306 ? 44.974 4.666 -3.109 1.00 63.12 306 PHE A CA 1
ATOM 2339 C C . PHE A 1 306 ? 46.186 4.895 -4.015 1.00 63.12 306 PHE A C 1
ATOM 2341 O O . PHE A 1 306 ? 47.015 5.765 -3.745 1.00 63.12 306 PHE A O 1
ATOM 2348 N N . VAL A 1 307 ? 46.303 4.098 -5.079 1.00 51.03 307 VAL A N 1
ATOM 2349 C CA . VAL A 1 307 ? 47.341 4.271 -6.100 1.00 51.03 307 VAL A CA 1
ATOM 2350 C C . VAL A 1 307 ? 47.082 5.595 -6.816 1.00 51.03 307 VAL A C 1
ATOM 2352 O O . VAL A 1 307 ? 46.169 5.718 -7.632 1.00 51.03 307 VAL A O 1
ATOM 2355 N N . GLN A 1 308 ? 47.881 6.605 -6.482 1.00 54.03 308 GLN A N 1
ATOM 2356 C CA . GLN A 1 308 ? 47.892 7.888 -7.167 1.00 54.03 308 GLN A CA 1
ATOM 2357 C C . GLN A 1 308 ? 48.480 7.666 -8.565 1.00 54.03 308 GLN A C 1
ATOM 2359 O O . GLN A 1 308 ? 49.685 7.477 -8.713 1.00 54.03 308 GLN A O 1
ATOM 2364 N N . SER A 1 309 ? 47.622 7.629 -9.589 1.00 47.41 309 SER A N 1
ATOM 2365 C CA . SER A 1 309 ? 48.069 7.533 -10.983 1.00 47.41 309 SER A CA 1
ATOM 2366 C C . SER A 1 309 ? 48.861 8.789 -11.339 1.00 47.41 309 SER A C 1
ATOM 2368 O O . SER A 1 309 ? 48.300 9.878 -11.461 1.00 47.41 309 SER A O 1
ATOM 2370 N N . SER A 1 310 ? 50.177 8.643 -11.461 1.00 49.44 310 SER A N 1
ATOM 2371 C CA . SER A 1 310 ? 51.073 9.683 -11.948 1.00 49.44 310 SER A CA 1
ATOM 2372 C C . SER A 1 310 ? 50.796 9.938 -13.430 1.00 49.44 310 SER A C 1
ATOM 2374 O O . SER A 1 310 ? 50.918 9.051 -14.273 1.00 49.44 310 SER A O 1
ATOM 2376 N N . ALA A 1 311 ? 50.396 11.169 -13.747 1.00 46.12 311 ALA A N 1
ATOM 2377 C CA . ALA A 1 311 ? 50.278 11.635 -15.121 1.00 46.12 311 ALA A CA 1
ATOM 2378 C C . ALA A 1 311 ? 51.664 11.623 -15.803 1.00 46.12 311 ALA A C 1
ATOM 2380 O O . ALA A 1 311 ? 52.646 12.024 -15.169 1.00 46.12 311 ALA A O 1
ATOM 2381 N N . PRO A 1 312 ? 51.777 11.194 -17.072 1.00 51.94 312 PRO A N 1
ATOM 2382 C CA . PRO A 1 312 ? 53.041 11.244 -17.791 1.00 51.94 312 PRO A CA 1
ATOM 2383 C C . PRO A 1 312 ? 53.395 12.701 -18.111 1.00 51.94 312 PRO A C 1
ATOM 2385 O O . PRO A 1 312 ? 52.646 13.403 -18.789 1.00 51.94 312 PRO A O 1
ATOM 2388 N N . ALA A 1 313 ? 54.547 13.150 -17.614 1.00 53.44 313 ALA A N 1
ATOM 2389 C CA . ALA A 1 313 ? 55.167 14.401 -18.026 1.00 53.44 313 ALA A CA 1
ATOM 2390 C C . ALA A 1 313 ? 55.724 14.223 -19.448 1.00 53.44 313 ALA A C 1
ATOM 2392 O O . ALA A 1 313 ? 56.726 13.537 -19.644 1.00 53.44 313 ALA A O 1
ATOM 2393 N N . GLY A 1 314 ? 55.029 14.784 -20.437 1.00 61.25 314 GLY A N 1
ATOM 2394 C CA . GLY A 1 314 ? 55.494 14.853 -21.820 1.00 61.25 314 GLY A CA 1
ATOM 2395 C C . GLY A 1 314 ? 56.410 16.057 -22.030 1.00 61.25 314 GLY A C 1
ATOM 2396 O O . GLY A 1 314 ? 56.029 17.179 -21.689 1.00 61.25 314 GLY A O 1
ATOM 2397 N N . ALA A 1 315 ? 57.598 15.775 -22.567 1.00 45.69 315 ALA A N 1
ATOM 2398 C CA . ALA A 1 315 ? 58.511 16.711 -23.219 1.00 45.69 315 ALA A CA 1
ATOM 2399 C C . ALA A 1 315 ? 58.105 16.935 -24.684 1.00 45.69 315 ALA A C 1
ATOM 2401 O O . ALA A 1 315 ? 57.476 16.014 -25.257 1.00 45.69 315 ALA A O 1
#

Secondary structure (DSSP, 8-state):
------HHHHHHHHHHHHHHHHHHHHHHHHHHHHHHHHHHHGGGSSS--SS--BSEEEPPGGG-TTT--S--GGGS-TTEEEEEETTTEEEEEESS---SSHHHHHHHHTTTSS--SHHHHHHHHHHHHHHHHHHHHHHHHHHHHHHHHHHHH-TT-HHHHHHHHHHHHHHHHHHHHHHHHTTHHHHHHHHHHHT-B-HHHHHHHHHHHHHHHHHHHHHHHHHHHHHHHHHHHHHHTT-SS-------GGGGSSTTSSSSSPPPPHHHHHHHHHHHHHHHHHHHHHHHHHHHH------TT--------PPP---

Radius of gyration: 30.54 Å; chains: 1; bounding box: 90×37×79 Å

Sequence (315 aa):
MVMRCGTRAVVQIFLTGMTLATAITAFTFAFVFEQFMDQMTENYRGELRSQNQPCLRSTLDDCDSARVDKCWDYCCPSGYFCSRSPVVGLYCQDGQTQCGNHNWCRDFADISRTCATSVCKTNQMVRRVTSWSYILASIGIFLDLVDIITIFTLPDAVVFKAGTNIFSSLVKWLAFGAVVGAGTQGFMSELEKARCFNSIGMQLVADAGGMFISYAIVQVVSATLSLVLAPFSAYYGGKLQGVPYEISPQLQVHVLVYLSGAPVPPLAASLTREIQTSVVWTQSMLQMCNMGDSSADIERGSRLSFVQSSAPAGA